Protein AF-0000000076864001 (afdb_homodimer)

pLDDT: mean 88.13, std 17.11, range [21.73, 98.56]

Sequence (220 aa):
VHAGNADASSCRASDLVVSTKAEAGPGGRPQHFVSVINTCSCAQKNIKLACPGFNYTIDVYPASAIRRDRDGVHCTLLGGRPVGPARSVSFIYESSATFSFQPVSSTSVCVHAGNADASSCRASDLVVSTKAEAGPGGRPQHFVSVINTCSCAQKNIKLACPGFNYTIDVYPASAIRRDRDGVHCTLLGGRPVGPARSVSFIYESSATFSFQPVSSTSVC

Foldseek 3Di:
DCPDPPPLPWDWLVQKDKDKDWDQDPPGFIKIKIKIFRQDQFKKWFWKWFWAPDADVKDKPPPQQKHADPVRGIITGNVGDIAGHRGMGMMMITDNDDIGTRTDGIGTDD/DCPPPPVPPWDWLVQKDKDKDWDQDVPRFIKIKIKIFRQDQFKKWFWKWFWAPDADPKDKPPPQQKHADPVRGIITGNVGDIAGHRGMGMMMITDNDDIGTRTDGIGTDD

Structure (mmCIF, N/CA/C/O backbone):
data_AF-0000000076864001-model_v1
#
loop_
_entity.id
_entity.type
_entity.pdbx_description
1 polymer 'Uncharacterized protein'
#
loop_
_atom_site.group_PDB
_atom_site.id
_atom_site.type_symbol
_atom_site.label_atom_id
_atom_site.label_alt_id
_atom_site.label_comp_id
_atom_site.label_asym_id
_atom_site.label_entity_id
_atom_site.label_seq_id
_atom_site.pdbx_PDB_ins_code
_atom_site.Cartn_x
_atom_site.Cartn_y
_atom_site.Cartn_z
_atom_site.occupancy
_atom_site.B_iso_or_equiv
_atom_site.auth_seq_id
_atom_site.auth_comp_id
_atom_site.auth_asym_id
_atom_site.auth_atom_id
_atom_site.pdbx_PDB_model_num
ATOM 1 N N . VAL A 1 1 ? 21.406 -33.844 -5.867 1 21.73 1 VAL A N 1
ATOM 2 C CA . VAL A 1 1 ? 20.422 -32.906 -6.359 1 21.73 1 VAL A CA 1
ATOM 3 C C . VAL A 1 1 ? 20.875 -31.469 -6.066 1 21.73 1 VAL A C 1
ATOM 5 O O . VAL A 1 1 ? 21.016 -31.078 -4.902 1 21.73 1 VAL A O 1
ATOM 8 N N . HIS A 1 2 ? 21.906 -30.828 -6.59 1 23.64 2 HIS A N 1
ATOM 9 C CA . HIS A 1 2 ? 22.625 -29.578 -6.355 1 23.64 2 HIS A CA 1
ATOM 10 C C . HIS A 1 2 ? 21.703 -28.375 -6.488 1 23.64 2 HIS A C 1
ATOM 12 O O . HIS A 1 2 ? 21.406 -27.938 -7.602 1 23.64 2 HIS A O 1
ATOM 18 N N . ALA A 1 3 ? 20.578 -28.359 -5.895 1 28.06 3 ALA A N 1
ATOM 19 C CA . ALA A 1 3 ? 19.641 -27.234 -5.992 1 28.06 3 ALA A CA 1
ATOM 20 C C . ALA A 1 3 ? 20.375 -25.906 -5.801 1 28.06 3 ALA A C 1
ATOM 22 O O . ALA A 1 3 ? 21.141 -25.734 -4.848 1 28.06 3 ALA A O 1
ATOM 23 N N . GLY A 1 4 ? 20.828 -25.25 -6.785 1 29.36 4 GLY A N 1
ATOM 24 C CA . GLY A 1 4 ? 21.781 -24.141 -6.777 1 29.36 4 GLY A CA 1
ATOM 25 C C . GLY A 1 4 ? 21.578 -23.203 -5.613 1 29.36 4 GLY A C 1
ATOM 26 O O . GLY A 1 4 ? 20.484 -23.141 -5.027 1 29.36 4 GLY A O 1
ATOM 27 N N . ASN A 1 5 ? 22.562 -22.922 -4.75 1 29.16 5 ASN A N 1
ATOM 28 C CA . ASN A 1 5 ? 22.688 -22 -3.629 1 29.16 5 ASN A CA 1
ATOM 29 C C . ASN A 1 5 ? 21.906 -20.703 -3.875 1 29.16 5 ASN A C 1
ATOM 31 O O . ASN A 1 5 ? 22.312 -19.891 -4.699 1 29.16 5 ASN A O 1
ATOM 35 N N . ALA A 1 6 ? 20.781 -20.625 -4.309 1 35.28 6 ALA A N 1
ATOM 36 C CA . ALA A 1 6 ? 20.109 -19.344 -4.598 1 35.28 6 ALA A CA 1
ATOM 37 C C . ALA A 1 6 ? 20.672 -18.234 -3.723 1 35.28 6 ALA A C 1
ATOM 39 O O . ALA A 1 6 ? 20.703 -18.344 -2.496 1 35.28 6 ALA A O 1
ATOM 40 N N . ASP A 1 7 ? 21.844 -17.578 -3.986 1 38 7 ASP A N 1
ATOM 41 C CA . ASP A 1 7 ? 22.531 -16.484 -3.303 1 38 7 ASP A CA 1
ATOM 42 C C . ASP A 1 7 ? 21.547 -15.688 -2.441 1 38 7 ASP A C 1
ATOM 44 O O . ASP A 1 7 ? 20.5 -15.266 -2.918 1 38 7 ASP A O 1
ATOM 48 N N . ALA A 1 8 ? 21.188 -15.961 -1.176 1 42.94 8 ALA A N 1
ATOM 49 C CA . ALA A 1 8 ? 20.359 -15.258 -0.19 1 42.94 8 ALA A CA 1
ATOM 50 C C . ALA A 1 8 ? 20.25 -13.773 -0.531 1 42.94 8 ALA A C 1
ATOM 52 O O . ALA A 1 8 ? 21.125 -12.984 -0.181 1 42.94 8 ALA A O 1
ATOM 53 N N . SER A 1 9 ? 20.203 -13.297 -1.776 1 53.66 9 SER A N 1
ATOM 54 C CA . SER A 1 9 ? 20.312 -11.961 -2.342 1 53.66 9 SER A CA 1
ATOM 55 C C . SER A 1 9 ? 19.625 -10.922 -1.455 1 53.66 9 SER A C 1
ATOM 57 O O . SER A 1 9 ? 18.484 -11.109 -1.053 1 53.66 9 SER A O 1
ATOM 59 N N . SER A 1 10 ? 20.562 -10.164 -0.578 1 80 10 SER A N 1
ATOM 60 C CA . SER A 1 10 ? 20.219 -9.023 0.26 1 80 10 SER A CA 1
ATOM 61 C C . SER A 1 10 ? 19.203 -8.117 -0.421 1 80 10 SER A C 1
ATOM 63 O O . SER A 1 10 ? 19.219 -7.957 -1.643 1 80 10 SER A O 1
ATOM 65 N N . CYS A 1 11 ? 18.172 -7.902 0.176 1 93.75 11 CYS A N 1
ATOM 66 C CA . CYS A 1 11 ? 17.219 -6.918 -0.308 1 93.75 11 CYS A CA 1
ATOM 67 C C . CYS A 1 11 ? 17.875 -5.551 -0.473 1 93.75 11 CYS A C 1
ATOM 69 O O . CYS A 1 11 ? 18.828 -5.227 0.234 1 93.75 11 CYS A O 1
ATOM 71 N N . ARG A 1 12 ? 17.5 -4.973 -1.615 1 94.81 12 ARG A N 1
ATOM 72 C CA . ARG A 1 12 ? 17.969 -3.621 -1.896 1 94.81 12 ARG A CA 1
ATOM 73 C C . ARG A 1 12 ? 16.828 -2.621 -1.857 1 94.81 12 ARG A C 1
ATOM 75 O O . ARG A 1 12 ? 15.656 -3.008 -1.926 1 94.81 12 ARG A O 1
ATOM 82 N N . ALA A 1 13 ? 17.219 -1.37 -1.678 1 96.25 13 ALA A N 1
ATOM 83 C CA . ALA A 1 13 ? 16.203 -0.312 -1.713 1 96.25 13 ALA A CA 1
ATOM 84 C C . ALA A 1 13 ? 15.391 -0.37 -3.002 1 96.25 13 ALA A C 1
ATOM 86 O O . ALA A 1 13 ? 14.219 0.016 -3.023 1 96.25 13 ALA A O 1
ATOM 87 N N . SER A 1 14 ? 16.031 -0.889 -4.098 1 91.81 14 SER A N 1
ATOM 88 C CA . SER A 1 14 ? 15.359 -0.972 -5.387 1 91.81 14 SER A CA 1
ATOM 89 C C . SER A 1 14 ? 14.25 -2.018 -5.359 1 91.81 14 SER A C 1
ATOM 91 O O . SER A 1 14 ? 13.414 -2.072 -6.27 1 91.81 14 SER A O 1
ATOM 93 N N . ASP A 1 15 ? 14.211 -2.846 -4.277 1 91.5 15 ASP A N 1
ATOM 94 C CA . ASP A 1 15 ? 13.148 -3.836 -4.125 1 91.5 15 ASP A CA 1
ATOM 95 C C . ASP A 1 15 ? 11.914 -3.219 -3.48 1 91.5 15 ASP A C 1
ATOM 97 O O . ASP A 1 15 ? 10.914 -3.906 -3.258 1 91.5 15 ASP A O 1
ATOM 101 N N . LEU A 1 16 ? 12.031 -1.991 -3.156 1 95.19 16 LEU A N 1
ATOM 102 C CA . LEU A 1 16 ? 10.875 -1.233 -2.688 1 95.19 16 LEU A CA 1
ATOM 103 C C . LEU A 1 16 ? 10.188 -0.515 -3.846 1 95.19 16 LEU A C 1
ATOM 105 O O . LEU A 1 16 ? 10.859 0.101 -4.68 1 95.19 16 LEU A O 1
ATOM 109 N N . VAL A 1 17 ? 8.938 -0.669 -3.875 1 93.5 17 VAL A N 1
ATOM 110 C CA . VAL A 1 17 ? 8.156 -0.005 -4.91 1 93.5 17 VAL A CA 1
ATOM 111 C C . VAL A 1 17 ? 7.238 1.039 -4.277 1 93.5 17 VAL A C 1
ATOM 113 O O . VAL A 1 17 ? 6.469 0.728 -3.361 1 93.5 17 VAL A O 1
ATOM 116 N N . VAL A 1 18 ? 7.328 2.287 -4.758 1 94.56 18 VAL A N 1
ATOM 117 C CA . VAL A 1 18 ? 6.516 3.377 -4.227 1 94.56 18 VAL A CA 1
ATOM 118 C C . VAL A 1 18 ? 5.453 3.773 -5.25 1 94.56 18 VAL A C 1
ATOM 120 O O . VAL A 1 18 ? 5.75 3.93 -6.434 1 94.56 18 VAL A O 1
ATOM 123 N N . SER A 1 19 ? 4.227 3.859 -4.766 1 91.06 19 SER A N 1
ATOM 124 C CA . SER A 1 19 ? 3.123 4.375 -5.574 1 91.06 19 SER A CA 1
ATOM 125 C C . SER A 1 19 ? 2.426 5.535 -4.875 1 91.06 19 SER A C 1
ATOM 127 O O . SER A 1 19 ? 2.207 5.5 -3.664 1 91.06 19 SER A O 1
ATOM 129 N N . THR A 1 20 ? 2.16 6.602 -5.656 1 91.19 20 THR A N 1
ATOM 130 C CA . THR A 1 20 ? 1.456 7.77 -5.137 1 91.19 20 THR A CA 1
ATOM 131 C C . THR A 1 20 ? 0.231 8.086 -5.992 1 91.19 20 THR A C 1
ATOM 133 O O . THR A 1 20 ? 0.305 8.07 -7.223 1 91.19 20 THR A O 1
ATOM 136 N N . LYS A 1 21 ? -0.871 8.227 -5.32 1 87.94 21 LYS A N 1
ATOM 137 C CA . LYS A 1 21 ? -2.104 8.641 -5.984 1 87.94 21 LYS A CA 1
ATOM 138 C C . LYS A 1 21 ? -2.695 9.883 -5.316 1 87.94 21 LYS A C 1
ATOM 140 O O . LYS A 1 21 ? -2.812 9.938 -4.09 1 87.94 21 LYS A O 1
ATOM 145 N N . ALA A 1 22 ? -3.043 10.844 -6.176 1 90 22 ALA A N 1
ATOM 146 C CA . ALA A 1 22 ? -3.643 12.07 -5.656 1 90 22 ALA A CA 1
ATOM 147 C C . ALA A 1 22 ? -5.164 12.023 -5.77 1 90 22 AL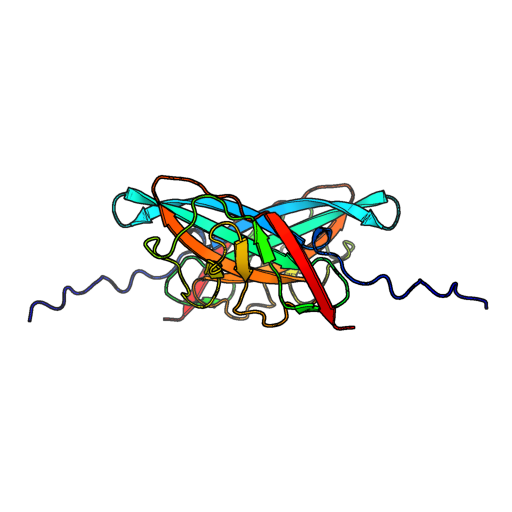A A C 1
ATOM 149 O O . ALA A 1 22 ? -5.707 11.5 -6.742 1 90 22 ALA A O 1
ATOM 150 N N . GLU A 1 23 ? -5.824 12.453 -4.77 1 84.88 23 GLU A N 1
ATOM 151 C CA . GLU A 1 23 ? -7.273 12.633 -4.781 1 84.88 23 GLU A CA 1
ATOM 152 C C . GLU A 1 23 ? -7.676 13.953 -4.141 1 84.88 23 GLU A C 1
ATOM 154 O O . GLU A 1 23 ? -6.891 14.562 -3.412 1 84.88 23 GLU A O 1
ATOM 159 N N . ALA A 1 24 ? -8.867 14.391 -4.555 1 83.12 24 ALA A N 1
ATOM 160 C CA . ALA A 1 24 ? -9.406 15.594 -3.926 1 83.12 24 ALA A CA 1
ATOM 161 C C . ALA A 1 24 ? -9.719 15.352 -2.453 1 83.12 24 ALA A C 1
ATOM 163 O O . ALA A 1 24 ? -10.406 14.391 -2.107 1 83.12 24 ALA A O 1
ATOM 164 N N . GLY A 1 25 ? -9.086 16.109 -1.508 1 77.06 25 GLY A N 1
ATOM 165 C CA . GLY A 1 25 ? -9.336 15.984 -0.08 1 77.06 25 GLY A CA 1
ATOM 166 C C . GLY A 1 25 ? -10.492 16.844 0.404 1 77.06 25 GLY A C 1
ATOM 167 O O . GLY A 1 25 ? -11.188 17.453 -0.4 1 77.06 25 GLY A O 1
ATOM 168 N N . PRO A 1 26 ? -10.602 16.641 1.797 1 72.44 26 PRO A N 1
ATOM 169 C CA . PRO A 1 26 ? -11.602 17.531 2.391 1 72.44 26 PRO A CA 1
ATOM 170 C C . PRO A 1 26 ? -11.242 19.016 2.225 1 72.44 26 PRO A C 1
ATOM 172 O O . PRO A 1 26 ? -10.07 19.391 2.303 1 72.44 26 PRO A O 1
ATOM 175 N N . GLY A 1 27 ? -12.156 19.797 1.759 1 77.44 27 GLY A N 1
ATOM 176 C CA . GLY A 1 27 ? -11.93 21.219 1.607 1 77.44 27 GLY A CA 1
ATOM 177 C C . GLY A 1 27 ? -11.305 21.594 0.275 1 77.44 27 GLY A C 1
ATOM 178 O O . GLY A 1 27 ? -10.938 22.75 0.054 1 77.44 27 GLY A O 1
ATOM 179 N N . GLY A 1 28 ? -10.961 20.641 -0.367 1 77 28 GLY A N 1
ATOM 180 C CA . GLY A 1 28 ? -10.5 20.922 -1.719 1 77 28 GLY A CA 1
ATOM 181 C C . GLY A 1 28 ? -9 20.797 -1.875 1 77 28 GLY A C 1
ATOM 182 O O . GLY A 1 28 ? -8.469 20.891 -2.986 1 77 28 GLY A O 1
ATOM 183 N N . ARG A 1 29 ? -8.312 20.719 -0.761 1 81.56 29 ARG A N 1
ATOM 184 C CA . ARG A 1 29 ? -6.875 20.531 -0.905 1 81.56 29 ARG A CA 1
ATOM 185 C C . ARG A 1 29 ? -6.543 19.109 -1.318 1 81.56 29 ARG A C 1
ATOM 187 O O . ARG A 1 29 ? -7.137 18.156 -0.811 1 81.56 29 ARG A O 1
ATOM 194 N N . PRO A 1 30 ? -5.641 19.078 -2.27 1 89.75 30 PRO A N 1
ATOM 195 C CA . PRO A 1 30 ? -5.32 17.734 -2.736 1 89.75 30 PRO A CA 1
ATOM 196 C C . PRO A 1 30 ? -4.719 16.859 -1.641 1 89.75 30 PRO A C 1
ATOM 198 O O . PRO A 1 30 ? -3.939 17.344 -0.816 1 89.75 30 PRO A O 1
ATOM 201 N N . GLN A 1 31 ? -5.16 15.633 -1.529 1 90.94 31 GLN A N 1
ATOM 202 C CA . GLN A 1 31 ? -4.57 14.594 -0.695 1 90.94 31 GLN A CA 1
ATOM 203 C C . GLN A 1 31 ? -3.818 13.57 -1.542 1 90.94 31 GLN A C 1
ATOM 205 O O . GLN A 1 31 ? -4.281 13.188 -2.617 1 90.94 31 GLN A O 1
ATOM 210 N N . HIS A 1 32 ? -2.625 13.32 -1.076 1 93.56 32 HIS A N 1
ATOM 211 C CA . HIS A 1 32 ? -1.805 12.328 -1.755 1 93.56 32 HIS A CA 1
ATOM 212 C C . HIS A 1 32 ? -1.719 11.039 -0.944 1 93.56 32 HIS A C 1
ATOM 214 O O . HIS A 1 32 ? -1.332 11.062 0.227 1 93.56 32 HIS A O 1
ATOM 220 N N . PHE A 1 33 ? -2.084 9.875 -1.641 1 92.44 33 PHE A N 1
ATOM 221 C CA . PHE A 1 33 ? -1.995 8.539 -1.062 1 92.44 33 PHE A CA 1
ATOM 222 C C . PHE A 1 33 ? -0.72 7.84 -1.515 1 92.44 33 PHE A C 1
ATOM 224 O O . PHE A 1 33 ? -0.526 7.602 -2.709 1 92.44 33 PHE A O 1
ATOM 231 N N . VAL A 1 34 ? 0.126 7.602 -0.509 1 94.44 34 VAL A N 1
ATOM 232 C CA . VAL A 1 34 ? 1.409 6.988 -0.835 1 94.44 34 VAL A CA 1
ATOM 233 C C . VAL A 1 34 ? 1.463 5.57 -0.271 1 94.44 34 VAL A C 1
ATOM 235 O O . VAL A 1 34 ? 1.047 5.332 0.865 1 94.44 34 VAL A O 1
ATOM 238 N N . SER A 1 35 ? 1.897 4.648 -1.05 1 93.69 35 SER A N 1
ATOM 239 C CA . SER A 1 35 ? 2.125 3.279 -0.606 1 93.69 35 SER A CA 1
ATOM 240 C C . SER A 1 35 ? 3.52 2.797 -0.991 1 93.69 35 SER A C 1
ATOM 242 O O . SER A 1 35 ? 3.961 2.998 -2.125 1 93.69 35 SER A O 1
ATOM 244 N N . VAL A 1 36 ? 4.188 2.236 -0.022 1 95.62 36 VAL A N 1
ATOM 245 C CA . VAL A 1 36 ? 5.496 1.627 -0.228 1 95.62 36 VAL A CA 1
ATOM 246 C C . VAL A 1 36 ? 5.406 0.12 -0 1 95.62 36 VAL A C 1
ATOM 248 O O . VAL A 1 36 ? 5.09 -0.329 1.104 1 95.62 36 VAL A O 1
ATOM 251 N N . ILE A 1 37 ? 5.695 -0.631 -0.976 1 95 37 ILE A N 1
ATOM 252 C CA . ILE A 1 37 ? 5.605 -2.084 -0.889 1 95 37 ILE A CA 1
ATOM 253 C C . ILE A 1 37 ? 7.008 -2.689 -0.898 1 95 37 ILE A C 1
ATOM 255 O O . ILE A 1 37 ? 7.852 -2.303 -1.708 1 95 37 ILE A O 1
ATOM 259 N N . ASN A 1 38 ? 7.238 -3.566 0.038 1 94.06 38 ASN A N 1
ATOM 260 C CA . ASN A 1 38 ? 8.445 -4.383 0.013 1 94.06 38 ASN A CA 1
ATOM 261 C C . ASN A 1 38 ? 8.266 -5.621 -0.857 1 94.06 38 ASN A C 1
ATOM 263 O O . ASN A 1 38 ? 7.578 -6.566 -0.467 1 94.06 38 ASN A O 1
ATOM 267 N N . THR A 1 39 ? 8.922 -5.648 -1.984 1 90.25 39 THR A N 1
ATOM 268 C CA . THR A 1 39 ? 8.719 -6.742 -2.928 1 90.25 39 THR A CA 1
ATOM 269 C C . THR A 1 39 ? 9.789 -7.812 -2.758 1 90.25 39 THR A C 1
ATOM 271 O O . THR A 1 39 ? 9.828 -8.789 -3.514 1 90.25 39 THR A O 1
ATOM 274 N N . CYS A 1 40 ? 10.555 -7.594 -1.785 1 90.12 40 CYS A N 1
ATOM 275 C CA . CYS A 1 40 ? 11.609 -8.555 -1.505 1 90.12 40 CYS A CA 1
ATOM 276 C C . CYS A 1 40 ? 11.109 -9.664 -0.584 1 90.12 40 CYS A C 1
ATOM 278 O O . CYS A 1 40 ? 10.062 -9.523 0.049 1 90.12 40 CYS A O 1
ATOM 280 N N . SER A 1 41 ? 11.812 -10.789 -0.567 1 87.88 41 SER A N 1
ATOM 281 C CA . SER A 1 41 ? 11.398 -11.961 0.207 1 87.88 41 SER A CA 1
ATOM 282 C C . SER A 1 41 ? 11.789 -11.812 1.675 1 87.88 41 SER A C 1
ATOM 284 O O . SER A 1 41 ? 11.352 -12.602 2.52 1 87.88 41 SER A O 1
ATOM 286 N N . CYS A 1 42 ? 12.594 -10.828 1.95 1 93.69 42 CYS A N 1
ATOM 287 C CA . CYS A 1 42 ? 12.977 -10.523 3.322 1 93.69 42 CYS A CA 1
ATOM 288 C C . CYS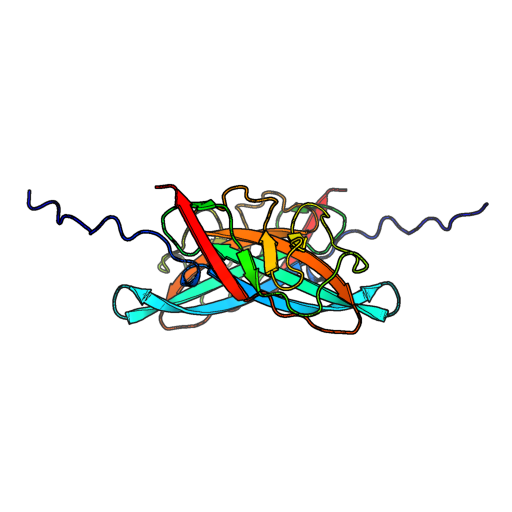 A 1 42 ? 12.453 -9.156 3.744 1 93.69 42 CYS A C 1
ATOM 290 O O . CYS A 1 42 ? 12.094 -8.336 2.898 1 93.69 42 CYS A O 1
ATOM 292 N N . ALA A 1 43 ? 12.445 -8.977 5.062 1 95.75 43 ALA A N 1
ATOM 293 C CA . ALA A 1 43 ? 12.078 -7.652 5.562 1 95.75 43 ALA A CA 1
ATOM 294 C C . ALA A 1 43 ? 13.188 -6.641 5.305 1 95.75 43 ALA A C 1
ATOM 296 O O . ALA A 1 43 ? 14.367 -7.004 5.238 1 95.75 43 ALA A O 1
ATOM 297 N N . GLN A 1 44 ? 12.852 -5.449 5.098 1 97.12 44 GLN A N 1
ATOM 298 C CA . GLN A 1 44 ? 13.789 -4.336 4.992 1 97.12 44 GLN A CA 1
ATOM 299 C C . GLN A 1 44 ? 13.516 -3.283 6.062 1 97.12 44 GLN A C 1
ATOM 301 O O . GLN A 1 44 ? 12.359 -2.914 6.297 1 97.12 44 GLN A O 1
ATOM 306 N N . LYS A 1 45 ? 14.547 -2.887 6.801 1 97.94 45 LYS A N 1
ATOM 307 C CA . LYS A 1 45 ? 14.43 -1.856 7.832 1 97.94 45 LYS A CA 1
ATOM 308 C C . LYS A 1 45 ? 15.289 -0.643 7.496 1 97.94 45 LYS A C 1
ATOM 310 O O . LYS A 1 45 ? 15.984 -0.63 6.477 1 97.94 45 LYS A O 1
ATOM 315 N N . ASN A 1 46 ? 15.133 0.381 8.289 1 97.94 46 ASN A N 1
ATOM 316 C CA . ASN A 1 46 ? 15.891 1.609 8.086 1 97.94 46 ASN A CA 1
ATOM 317 C C . ASN A 1 46 ? 15.766 2.109 6.648 1 97.94 46 ASN A C 1
ATOM 319 O O . ASN A 1 46 ? 16.781 2.406 6.004 1 97.94 46 ASN A O 1
ATOM 323 N N . ILE A 1 47 ? 14.602 2.104 6.211 1 98.06 47 ILE A N 1
ATOM 324 C CA . ILE A 1 47 ? 14.328 2.516 4.836 1 98.06 47 ILE A CA 1
ATOM 325 C C . ILE A 1 47 ? 14.391 4.039 4.73 1 98.06 47 ILE A C 1
ATOM 327 O O . ILE A 1 47 ? 13.664 4.746 5.434 1 98.06 47 ILE A O 1
ATOM 331 N N . LYS A 1 48 ? 15.234 4.516 3.842 1 98.44 48 LYS A N 1
ATOM 332 C CA . LYS A 1 48 ? 15.367 5.938 3.531 1 98.44 48 LYS A CA 1
ATOM 333 C C . LYS A 1 48 ? 14.797 6.254 2.15 1 98.44 48 LYS A C 1
ATOM 335 O O . LYS A 1 48 ? 15.102 5.562 1.175 1 98.44 48 LYS A O 1
ATOM 340 N N . LEU A 1 49 ? 14.039 7.199 2.105 1 98.5 49 LEU A N 1
ATOM 341 C CA . LEU A 1 49 ? 13.469 7.68 0.85 1 98.5 49 LEU A CA 1
ATOM 342 C C . LEU A 1 49 ? 13.969 9.078 0.525 1 98.5 49 LEU A C 1
ATOM 344 O O . LEU A 1 49 ? 14.102 9.922 1.419 1 98.5 49 LEU A O 1
ATOM 348 N N . ALA A 1 50 ? 14.273 9.289 -0.768 1 98.5 50 ALA A N 1
ATOM 349 C CA . ALA A 1 50 ? 14.477 10.672 -1.208 1 98.5 50 ALA A CA 1
ATOM 350 C C . ALA A 1 50 ? 13.164 11.438 -1.229 1 98.5 50 ALA A C 1
ATOM 352 O O . ALA A 1 50 ? 12.195 11.023 -1.876 1 98.5 50 ALA A O 1
ATOM 353 N N . CYS A 1 51 ? 13.172 12.484 -0.568 1 97.62 51 CYS A N 1
ATOM 354 C CA . CYS A 1 51 ? 11.945 13.266 -0.491 1 97.62 51 CYS A CA 1
ATOM 355 C C . CYS A 1 51 ? 12.242 14.766 -0.558 1 97.62 51 CYS A C 1
ATOM 357 O O . CYS A 1 51 ? 11.867 15.516 0.339 1 97.62 51 CYS A O 1
ATOM 359 N N . PRO A 1 52 ? 12.766 15.172 -1.674 1 96.31 52 PRO A N 1
ATOM 360 C CA . PRO A 1 52 ? 13.102 16.594 -1.779 1 96.31 52 PRO A CA 1
ATOM 361 C C . PRO A 1 52 ? 11.883 17.5 -1.651 1 96.31 52 PRO A C 1
ATOM 363 O O . PRO A 1 52 ? 10.852 17.25 -2.287 1 96.31 52 PRO A O 1
ATOM 366 N N . GLY A 1 53 ? 11.969 18.562 -0.804 1 94.88 53 GLY A N 1
ATOM 367 C CA . GLY A 1 53 ? 10.906 19.547 -0.638 1 94.88 53 GLY A CA 1
ATOM 368 C C . GLY A 1 53 ? 9.906 19.156 0.435 1 94.88 53 GLY A C 1
ATOM 369 O O . GLY A 1 53 ? 9.133 20 0.902 1 94.88 53 GLY A O 1
ATOM 370 N N . PHE A 1 54 ? 9.922 17.891 0.784 1 95.75 54 PHE A N 1
ATOM 371 C CA . PHE A 1 54 ? 9.062 17.422 1.865 1 95.75 54 PHE A CA 1
ATOM 372 C C . PHE A 1 54 ? 9.586 17.891 3.217 1 95.75 54 PHE A C 1
ATOM 374 O O . PHE A 1 54 ? 10.797 17.891 3.451 1 95.75 54 PHE A O 1
ATOM 381 N N . ASN A 1 55 ? 8.547 18.328 4.012 1 91.94 55 ASN A N 1
ATOM 382 C CA . ASN A 1 55 ? 9.039 18.891 5.266 1 91.94 55 ASN A CA 1
ATOM 383 C C . ASN A 1 55 ? 8.016 18.734 6.387 1 91.94 55 ASN A C 1
ATOM 385 O O . ASN A 1 55 ? 6.945 18.156 6.184 1 91.94 55 ASN A O 1
ATOM 389 N N . TYR A 1 56 ? 8.383 19.188 7.598 1 87.62 56 TYR A N 1
ATOM 390 C CA . TYR A 1 56 ? 7.645 18.906 8.828 1 87.62 56 TYR A CA 1
ATOM 391 C C . TYR A 1 56 ? 6.348 19.703 8.875 1 87.62 56 TYR A C 1
ATOM 393 O O . TYR A 1 56 ? 5.48 19.438 9.711 1 87.62 56 TYR A O 1
ATOM 401 N N . THR A 1 57 ? 6.141 20.688 8.008 1 89.94 57 THR A N 1
ATOM 402 C CA . THR A 1 57 ? 4.922 21.484 8.031 1 89.94 57 THR A CA 1
ATOM 403 C C . THR A 1 57 ? 3.801 20.781 7.27 1 89.94 57 THR A C 1
ATOM 405 O O . THR A 1 57 ? 2.646 21.203 7.32 1 89.94 57 THR A O 1
ATOM 408 N N . ILE A 1 58 ? 4.195 19.766 6.582 1 91.56 58 ILE A N 1
ATOM 409 C CA . ILE A 1 58 ? 3.209 19.016 5.816 1 91.56 58 ILE A CA 1
ATOM 410 C C . ILE A 1 5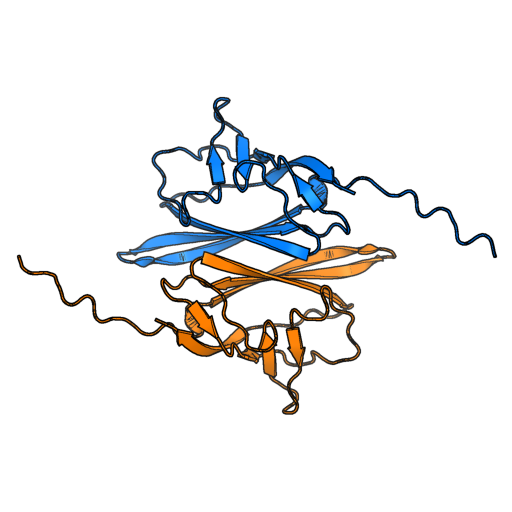8 ? 2.477 18.047 6.73 1 91.56 58 ILE A C 1
ATOM 412 O O . ILE A 1 58 ? 3.105 17.281 7.473 1 91.56 58 ILE A O 1
ATOM 416 N N . ASP A 1 59 ? 1.167 18.031 6.676 1 91.19 59 ASP A N 1
ATOM 417 C CA . ASP A 1 59 ? 0.354 17.109 7.461 1 91.19 59 ASP A CA 1
ATOM 418 C C . ASP A 1 59 ? 0.366 15.711 6.848 1 91.19 59 ASP A C 1
ATOM 420 O O . ASP A 1 59 ? 0.048 15.547 5.668 1 91.19 59 ASP A O 1
ATOM 424 N N . VAL A 1 60 ? 0.744 14.719 7.73 1 93.25 60 VAL A N 1
ATOM 425 C CA . VAL A 1 60 ? 0.818 13.328 7.312 1 93.25 60 VAL A CA 1
ATOM 426 C C . VAL A 1 60 ? -0.051 12.461 8.227 1 93.25 60 VAL A C 1
ATOM 428 O O . VAL A 1 60 ? -0.114 12.695 9.438 1 93.25 60 VAL A O 1
ATOM 431 N N . TYR A 1 61 ? -0.649 11.469 7.547 1 90.81 61 TYR A N 1
ATOM 432 C CA . TYR A 1 61 ? -1.407 10.5 8.336 1 90.81 61 TYR A CA 1
ATOM 433 C C . TYR A 1 61 ? -1.16 9.086 7.84 1 90.81 61 TYR A C 1
ATOM 435 O O . TYR A 1 61 ? -1.27 8.805 6.641 1 90.81 61 TYR A O 1
ATOM 443 N N . PRO A 1 62 ? -0.993 8.109 8.828 1 92.38 62 PRO A N 1
ATOM 444 C CA . PRO A 1 62 ? -0.654 8.367 10.234 1 92.38 62 PRO A CA 1
ATOM 445 C C . PRO A 1 62 ? 0.671 9.109 10.391 1 92.38 62 PRO A C 1
ATOM 447 O O . PRO A 1 62 ? 1.583 8.93 9.578 1 92.38 62 PRO A O 1
ATOM 450 N N . ALA A 1 63 ? 0.854 9.789 11.375 1 92.81 63 ALA A N 1
ATOM 451 C CA . ALA A 1 63 ? 2 10.672 11.586 1 92.81 63 ALA A CA 1
ATOM 452 C C . ALA A 1 63 ? 3.291 9.867 11.719 1 92.81 63 ALA A C 1
ATOM 454 O O . ALA A 1 63 ? 4.379 10.375 11.438 1 92.81 63 ALA A O 1
ATOM 455 N N . SER A 1 64 ? 3.191 8.617 12.094 1 93.12 64 SER A N 1
ATOM 456 C CA . SER A 1 64 ? 4.375 7.805 12.359 1 93.12 64 SER A CA 1
ATOM 457 C C . SER A 1 64 ? 4.883 7.141 11.086 1 93.12 64 SER A C 1
ATOM 459 O O . SER A 1 64 ? 5.926 6.48 11.094 1 93.12 64 SER A O 1
ATOM 461 N N . ALA A 1 65 ? 4.219 7.328 10.023 1 95.5 65 ALA A N 1
ATOM 462 C CA . ALA A 1 65 ? 4.516 6.551 8.82 1 95.5 65 ALA A CA 1
ATOM 463 C C . ALA A 1 65 ? 5.805 7.039 8.164 1 95.5 65 ALA A C 1
ATOM 465 O O . ALA A 1 65 ? 6.566 6.238 7.613 1 95.5 65 ALA A O 1
ATOM 466 N N . ILE A 1 66 ? 6.02 8.359 8.195 1 96.38 66 ILE A N 1
ATOM 467 C CA . ILE A 1 66 ? 7.164 8.93 7.496 1 96.38 66 ILE A CA 1
ATOM 468 C C . ILE A 1 66 ? 7.648 10.18 8.234 1 96.38 66 ILE A C 1
ATOM 470 O O . ILE A 1 66 ? 6.84 10.953 8.75 1 96.38 66 ILE A O 1
ATOM 474 N N . ARG A 1 67 ? 8.961 10.312 8.203 1 95.19 67 ARG A N 1
ATOM 475 C CA . ARG A 1 67 ? 9.547 11.484 8.844 1 95.19 67 ARG A CA 1
ATOM 476 C C . ARG A 1 67 ? 10.734 12.008 8.047 1 95.19 67 ARG A C 1
ATOM 478 O O . ARG A 1 67 ? 11.594 11.234 7.613 1 95.19 67 ARG A O 1
ATOM 485 N N . ARG A 1 68 ? 10.758 13.297 7.91 1 96 68 ARG A N 1
ATOM 486 C CA . ARG A 1 68 ? 11.906 13.922 7.27 1 96 68 ARG A CA 1
ATOM 487 C C . ARG A 1 68 ? 13.141 13.836 8.164 1 96 68 ARG A C 1
ATOM 489 O O . ARG A 1 68 ? 13.062 14.086 9.367 1 96 68 ARG A O 1
ATOM 496 N N . ASP A 1 69 ? 14.227 13.539 7.527 1 95.38 69 ASP A N 1
ATOM 497 C CA . ASP A 1 69 ? 15.484 13.461 8.258 1 95.38 69 ASP A CA 1
ATOM 498 C C . ASP A 1 69 ? 16.078 14.852 8.484 1 95.38 69 ASP A C 1
ATOM 500 O O . ASP A 1 69 ? 15.633 15.828 7.875 1 95.38 69 ASP A O 1
ATOM 504 N N . ARG A 1 70 ? 17.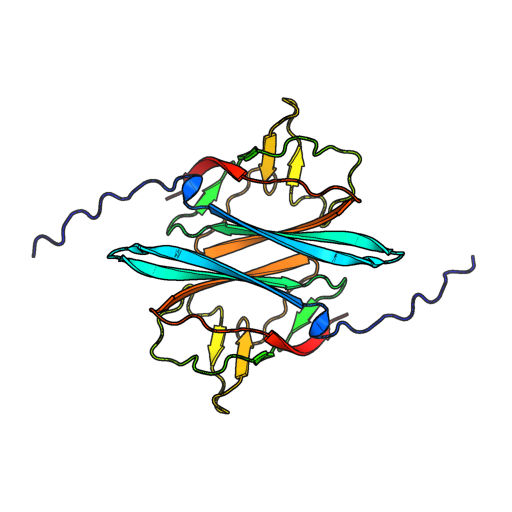094 14.852 9.328 1 92.19 70 ARG A N 1
ATOM 505 C CA . ARG A 1 70 ? 17.75 16.109 9.672 1 92.19 70 ARG A CA 1
ATOM 506 C C . ARG A 1 70 ? 18.531 16.672 8.484 1 92.19 70 ARG A C 1
ATOM 508 O O . ARG A 1 70 ? 18.75 17.875 8.391 1 92.19 70 ARG A O 1
ATOM 515 N N . ASP A 1 71 ? 18.953 15.742 7.543 1 92.56 71 ASP A N 1
ATOM 516 C CA . ASP A 1 71 ? 19.734 16.203 6.398 1 92.56 71 ASP A CA 1
ATOM 517 C C . ASP A 1 71 ? 18.875 17 5.43 1 92.56 71 ASP A C 1
ATOM 519 O O . ASP A 1 71 ? 19.391 17.641 4.516 1 92.56 71 ASP A O 1
ATOM 523 N N . GLY A 1 72 ? 17.562 16.922 5.508 1 91.88 72 GLY A N 1
ATOM 524 C CA . GLY A 1 72 ? 16.641 17.766 4.773 1 91.88 72 GLY A CA 1
ATOM 525 C C . GLY A 1 72 ? 16.281 17.234 3.402 1 91.88 72 GLY A C 1
ATOM 526 O O . GLY A 1 72 ? 15.484 17.828 2.68 1 91.88 72 GLY A O 1
ATOM 527 N N . VAL A 1 73 ? 16.812 16.109 3.01 1 95.31 73 VAL A N 1
ATOM 528 C CA . VAL A 1 73 ? 16.547 15.648 1.649 1 95.31 73 VAL A CA 1
ATOM 529 C C . VAL A 1 73 ? 16.047 14.203 1.676 1 95.31 73 VAL A C 1
ATOM 531 O O . VAL A 1 73 ? 15.539 13.695 0.671 1 95.31 73 VAL A O 1
ATOM 534 N N . HIS A 1 74 ? 16.219 13.562 2.797 1 97.69 74 HIS A N 1
ATOM 535 C CA . HIS A 1 74 ? 15.758 12.188 2.93 1 97.69 74 HIS A CA 1
ATOM 536 C C . HIS A 1 74 ? 14.672 12.07 3.986 1 97.69 74 HIS A C 1
ATOM 538 O O . HIS A 1 74 ? 14.562 12.93 4.867 1 97.69 74 HIS A O 1
ATOM 544 N N . CYS A 1 75 ? 13.914 11.086 3.828 1 98.06 75 CYS A N 1
ATOM 545 C CA . CYS A 1 75 ? 12.883 10.727 4.797 1 98.06 75 CYS A CA 1
ATOM 546 C C . CYS A 1 75 ? 13.078 9.297 5.289 1 98.06 75 CYS A C 1
ATOM 548 O O . CYS A 1 75 ? 13.609 8.453 4.566 1 98.06 75 CYS A O 1
ATOM 550 N N . THR A 1 76 ? 12.672 9.078 6.578 1 97.81 76 THR A N 1
ATOM 551 C CA . THR A 1 76 ? 12.703 7.738 7.152 1 97.81 76 THR A CA 1
ATOM 552 C C . THR A 1 76 ? 11.289 7.156 7.23 1 97.81 76 THR A C 1
ATOM 554 O O . THR A 1 76 ? 10.375 7.801 7.75 1 97.81 76 THR A O 1
ATOM 557 N N . LEU A 1 77 ? 11.211 5.984 6.656 1 97.94 77 LEU A N 1
ATOM 558 C CA . LEU A 1 77 ? 9.914 5.309 6.645 1 97.94 77 LEU A CA 1
ATOM 559 C C . LEU A 1 77 ? 9.688 4.543 7.941 1 97.94 77 LEU A C 1
ATOM 561 O O . LEU A 1 77 ? 10.578 3.824 8.406 1 97.94 77 LEU A O 1
ATOM 565 N N . LEU A 1 78 ? 8.492 4.707 8.516 1 97.12 78 LEU A N 1
ATOM 566 C CA . LEU A 1 78 ? 8.023 3.932 9.656 1 97.12 78 LEU A CA 1
ATOM 567 C C . LEU A 1 78 ? 9.023 3.99 10.805 1 97.12 78 LEU A C 1
ATOM 569 O O . LEU A 1 78 ? 9.242 2.99 11.492 1 97.12 78 LEU A O 1
ATOM 573 N N . GLY A 1 79 ? 9.742 5.078 10.906 1 96.44 79 GLY A N 1
ATOM 574 C CA . GLY A 1 79 ? 10.711 5.266 11.977 1 96.44 79 GLY A CA 1
ATOM 575 C C . GLY A 1 79 ? 11.852 4.27 11.93 1 96.44 79 GLY A C 1
ATOM 576 O O . GLY A 1 79 ? 12.469 3.975 12.961 1 96.44 79 GLY A O 1
ATOM 577 N N . GLY A 1 80 ? 12 3.67 10.844 1 97.75 80 GLY A N 1
ATOM 578 C CA . GLY A 1 80 ? 13.094 2.73 10.703 1 97.75 80 GLY A C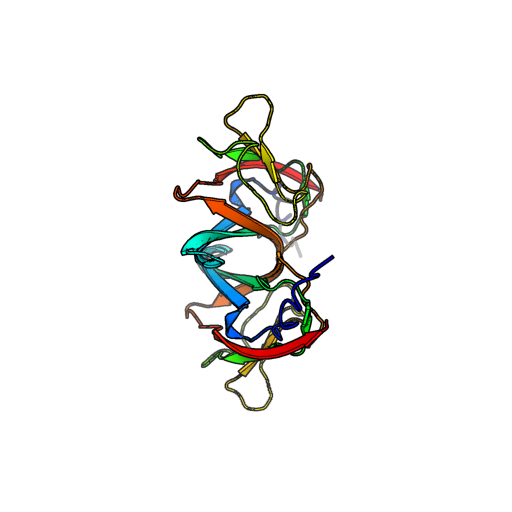A 1
ATOM 579 C C . GLY A 1 80 ? 12.703 1.298 11.008 1 97.75 80 GLY A C 1
ATOM 580 O O . GLY A 1 80 ? 13.516 0.382 10.883 1 97.75 80 GLY A O 1
ATOM 581 N N . ARG A 1 81 ? 11.469 1.053 11.352 1 97.75 81 ARG A N 1
ATOM 582 C CA . ARG A 1 81 ? 10.992 -0.298 11.633 1 97.75 81 ARG A CA 1
ATOM 583 C C . ARG A 1 81 ? 10.93 -1.135 10.359 1 97.75 81 ARG A C 1
ATOM 585 O O . ARG A 1 81 ? 10.875 -0.591 9.258 1 97.75 81 ARG A O 1
ATOM 592 N N . PRO A 1 82 ? 10.938 -2.441 10.484 1 97.12 82 PRO A N 1
ATOM 593 C CA . PRO A 1 82 ? 10.969 -3.299 9.297 1 97.12 82 PRO A CA 1
ATOM 594 C C . PRO A 1 82 ? 9.625 -3.369 8.578 1 97.12 82 PRO A C 1
ATOM 596 O O . PRO A 1 82 ? 8.57 -3.291 9.219 1 97.12 82 PRO A O 1
ATOM 599 N N . VAL A 1 83 ? 9.758 -3.418 7.281 1 96.06 83 VAL A N 1
ATOM 600 C CA . VAL A 1 83 ? 8.633 -3.746 6.406 1 96.06 83 VAL A CA 1
ATOM 601 C C . VAL A 1 83 ? 8.805 -5.16 5.859 1 96.06 83 VAL A C 1
ATOM 603 O O . VAL A 1 83 ? 9.75 -5.438 5.121 1 96.06 83 VAL A O 1
ATOM 606 N N . GLY A 1 84 ? 7.855 -6.004 6.168 1 93.5 84 GLY A N 1
ATOM 607 C CA . GLY A 1 84 ? 7.953 -7.398 5.773 1 93.5 84 GLY A CA 1
ATOM 608 C C . GLY A 1 84 ? 7.719 -7.621 4.289 1 93.5 84 GLY A C 1
ATOM 609 O O . GLY A 1 84 ? 7.297 -6.703 3.58 1 93.5 84 GLY A O 1
ATOM 610 N N . PRO A 1 85 ? 8.039 -8.875 3.857 1 90.81 85 PRO A N 1
ATOM 611 C CA . PRO A 1 85 ? 7.848 -9.211 2.445 1 90.81 85 PRO A CA 1
ATOM 612 C C . PRO A 1 85 ? 6.402 -9.023 1.984 1 90.81 85 PRO A C 1
ATOM 614 O O . PRO A 1 85 ? 5.473 -9.477 2.66 1 90.81 85 PRO A O 1
ATOM 617 N N . ALA A 1 86 ? 6.273 -8.367 0.881 1 89.62 86 ALA A N 1
ATOM 618 C CA . ALA A 1 86 ? 4.984 -8.117 0.242 1 89.62 86 ALA A CA 1
ATOM 619 C C . ALA A 1 86 ? 4.062 -7.309 1.153 1 89.62 86 ALA A C 1
ATOM 621 O O . ALA A 1 86 ? 2.844 -7.316 0.978 1 89.62 86 ALA A O 1
ATOM 622 N N . ARG A 1 87 ? 4.676 -6.707 2.125 1 91.06 87 ARG A N 1
ATOM 623 C CA . ARG A 1 87 ? 3.922 -5.805 2.99 1 91.06 87 ARG A CA 1
ATOM 624 C C . ARG A 1 87 ? 4.137 -4.352 2.586 1 91.06 87 ARG A C 1
ATOM 626 O O . ARG A 1 87 ? 5.074 -4.039 1.851 1 91.06 87 ARG A O 1
ATOM 633 N N . SER A 1 88 ? 3.227 -3.531 3.004 1 93.38 88 SER A N 1
ATOM 634 C CA . SER A 1 88 ? 3.281 -2.135 2.584 1 93.38 88 SER A CA 1
ATOM 635 C C . SER A 1 88 ? 3.094 -1.193 3.768 1 93.38 88 SER A C 1
ATOM 637 O O . SER A 1 88 ? 2.504 -1.572 4.781 1 93.38 88 SER A O 1
ATOM 639 N N . VAL A 1 89 ? 3.699 -0.068 3.65 1 94.75 89 VAL A N 1
ATOM 640 C CA . VAL A 1 89 ? 3.443 1.087 4.504 1 94.75 89 VAL A CA 1
ATOM 641 C C . VAL A 1 89 ? 2.758 2.186 3.695 1 94.75 89 VAL A C 1
ATOM 643 O O . VAL A 1 89 ? 3.189 2.508 2.586 1 94.75 89 VAL A O 1
ATOM 646 N N . SER A 1 90 ? 1.684 2.68 4.246 1 94.25 90 SER A N 1
ATOM 647 C CA . SER A 1 90 ? 0.964 3.719 3.516 1 94.25 90 SER A CA 1
ATOM 648 C C . SER A 1 90 ? 0.755 4.957 4.383 1 94.25 90 SER A C 1
ATOM 650 O O . SER A 1 90 ? 0.724 4.863 5.609 1 94.25 90 SER A O 1
ATOM 652 N N . PHE A 1 91 ? 0.625 6.117 3.689 1 93.94 91 PHE A N 1
ATOM 653 C CA . PHE A 1 91 ? 0.302 7.367 4.371 1 93.94 91 PHE A CA 1
ATOM 654 C C . PHE A 1 91 ? -0.339 8.359 3.408 1 93.94 91 PHE A C 1
ATOM 656 O O . PHE A 1 91 ? -0.325 8.148 2.193 1 93.94 91 PHE A O 1
ATOM 663 N N . ILE A 1 92 ? -0.926 9.227 4.012 1 92.12 92 ILE A N 1
ATOM 664 C CA . ILE A 1 92 ? -1.562 10.328 3.289 1 92.12 92 ILE A CA 1
ATOM 665 C C . ILE A 1 92 ? -0.901 11.648 3.676 1 92.12 92 ILE A C 1
ATOM 667 O O . ILE A 1 92 ? -0.577 11.867 4.844 1 92.12 92 ILE A O 1
ATOM 671 N N . TYR A 1 93 ? -0.659 12.516 2.678 1 93.31 93 TYR A N 1
ATOM 672 C CA . TYR A 1 93 ? -0.234 13.867 3.014 1 93.31 93 TYR A CA 1
ATOM 673 C C . TYR A 1 93 ? -1.043 14.898 2.238 1 93.31 93 TYR A C 1
ATOM 675 O O . TYR A 1 93 ? -1.501 14.633 1.125 1 93.31 93 TYR A O 1
ATOM 683 N N . GLU A 1 94 ? -1.251 15.992 2.945 1 91.38 94 GLU A N 1
ATOM 684 C CA . GLU A 1 94 ? -1.985 17.094 2.326 1 91.38 94 GLU A CA 1
ATOM 685 C C . GLU A 1 94 ? -1.037 18.188 1.84 1 91.38 94 GLU A C 1
ATOM 687 O O . GLU A 1 94 ? -0.264 18.734 2.625 1 91.38 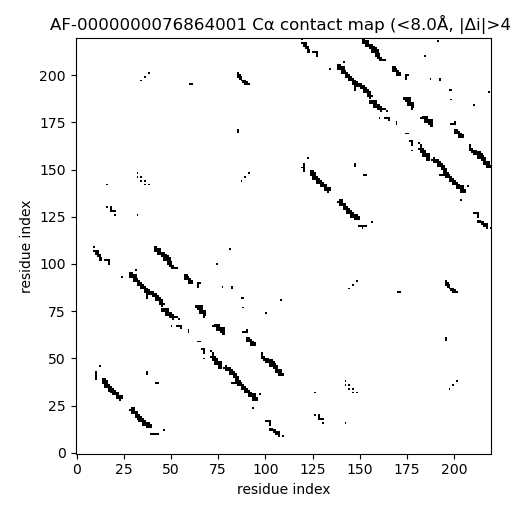94 GLU A O 1
ATOM 692 N N . SER A 1 95 ? -1.126 18.422 0.546 1 92 95 SER A N 1
ATOM 693 C CA . SER A 1 95 ? -0.287 19.469 -0.037 1 92 95 SER A CA 1
ATOM 694 C C . SER A 1 95 ? -0.728 19.797 -1.458 1 92 95 SER A C 1
ATOM 696 O O . SER A 1 95 ? -1.217 18.922 -2.182 1 92 95 SER A O 1
ATOM 698 N N . SER A 1 96 ? -0.547 21.047 -1.851 1 90.94 96 SER A N 1
ATOM 699 C CA . SER A 1 96 ? -0.761 21.406 -3.25 1 90.94 96 SER A CA 1
ATOM 700 C C . SER A 1 96 ? 0.352 20.859 -4.137 1 90.94 96 SER A C 1
ATOM 702 O O . SER A 1 96 ? 0.139 20.594 -5.324 1 90.94 96 SER A O 1
ATOM 704 N N . ALA A 1 97 ? 1.503 20.688 -3.543 1 92.38 97 ALA A N 1
ATOM 705 C CA . ALA A 1 97 ? 2.633 20.109 -4.27 1 92.38 97 ALA A CA 1
ATOM 706 C C . ALA A 1 97 ? 2.664 18.594 -4.129 1 92.38 97 ALA A C 1
ATOM 708 O O . ALA A 1 97 ? 2.178 18.047 -3.137 1 92.38 97 ALA A O 1
ATOM 709 N N . THR A 1 98 ? 3.178 17.953 -5.195 1 93.69 98 THR A N 1
ATOM 710 C CA . THR A 1 98 ? 3.441 16.531 -5.145 1 93.69 98 THR A CA 1
ATOM 711 C C . THR A 1 98 ? 4.914 16.25 -4.848 1 93.69 98 THR A C 1
ATOM 713 O O . THR A 1 98 ? 5.797 16.906 -5.422 1 93.69 98 THR A O 1
ATOM 716 N N . PHE A 1 99 ? 5.191 15.32 -3.977 1 95.38 99 PHE A N 1
ATOM 717 C CA . PHE A 1 99 ? 6.562 14.969 -3.619 1 95.38 99 PHE A CA 1
ATOM 718 C C . PHE A 1 99 ? 6.891 13.547 -4.066 1 95.38 99 PHE A C 1
ATOM 720 O O . PHE A 1 99 ? 6 12.695 -4.164 1 95.38 99 PHE A O 1
ATOM 727 N N . SER A 1 100 ? 8.211 13.391 -4.281 1 95.94 100 SER A N 1
ATOM 728 C CA . SER A 1 100 ? 8.695 12.047 -4.598 1 95.94 100 SER A CA 1
ATOM 729 C C . SER A 1 100 ? 9.258 11.359 -3.359 1 95.94 100 SER A C 1
ATOM 731 O O . SER A 1 100 ? 9.742 12.023 -2.441 1 95.94 100 SER A O 1
ATOM 733 N N . PHE A 1 101 ? 9.102 10.047 -3.373 1 97.31 101 PHE A N 1
ATOM 734 C CA . PHE A 1 101 ? 9.625 9.227 -2.285 1 97.31 101 PHE A CA 1
ATOM 735 C C . PHE A 1 101 ? 10.406 8.039 -2.826 1 97.31 101 PHE A C 1
ATOM 737 O O . PHE A 1 101 ? 10.078 6.887 -2.527 1 97.31 101 PHE A O 1
ATOM 744 N N . GLN A 1 102 ? 11.477 8.344 -3.461 1 97.12 102 GLN A N 1
ATOM 745 C CA . GLN A 1 102 ? 12.266 7.281 -4.078 1 97.12 102 GLN A CA 1
ATOM 746 C C . GLN A 1 102 ? 13.156 6.586 -3.051 1 97.12 102 GLN A C 1
ATOM 748 O O . GLN A 1 102 ? 13.914 7.238 -2.332 1 97.12 102 GLN A O 1
ATOM 753 N N . PRO A 1 103 ? 13.031 5.262 -2.977 1 98.12 103 PRO A N 1
ATOM 754 C CA . PRO A 1 103 ? 13.922 4.559 -2.049 1 98.12 103 PRO A CA 1
ATOM 755 C C . PRO A 1 103 ? 15.398 4.754 -2.379 1 98.12 103 PRO A C 1
ATOM 757 O O . PRO A 1 103 ? 15.789 4.672 -3.545 1 98.12 103 PRO A O 1
ATOM 760 N N . VAL A 1 104 ? 16.109 5.102 -1.33 1 98.12 104 VAL A N 1
ATOM 761 C CA . VAL A 1 104 ? 17.516 5.391 -1.547 1 98.12 104 VAL A CA 1
ATOM 762 C C . VAL A 1 104 ? 18.375 4.332 -0.857 1 98.12 104 VAL A C 1
ATOM 764 O O . VAL A 1 104 ? 19.406 3.924 -1.386 1 98.12 104 VAL A O 1
ATOM 767 N N . SER A 1 105 ? 17.938 3.943 0.334 1 97.69 105 SER A N 1
ATOM 768 C CA . SER A 1 105 ? 18.703 2.924 1.053 1 97.69 105 SER A CA 1
ATOM 769 C C . SER A 1 105 ? 17.797 2.131 1.996 1 97.69 105 SER A C 1
ATOM 771 O O . SER A 1 105 ? 16.688 2.566 2.32 1 97.69 105 SER A O 1
ATOM 773 N N . SER A 1 106 ? 18.25 0.976 2.316 1 97.81 106 SER A N 1
ATOM 774 C CA . SER A 1 106 ? 17.594 0.089 3.262 1 97.81 106 SER A CA 1
ATOM 775 C C . SER A 1 106 ? 18.547 -0.964 3.809 1 97.81 106 SER A C 1
ATOM 777 O O . SER A 1 106 ? 19.656 -1.129 3.293 1 97.81 106 SER A O 1
ATOM 779 N N . THR A 1 107 ? 18.094 -1.508 4.945 1 97.12 107 THR A N 1
ATOM 780 C CA . THR A 1 107 ? 18.844 -2.623 5.523 1 97.12 107 THR A CA 1
ATOM 781 C C . THR A 1 107 ? 18.016 -3.904 5.48 1 97.12 107 THR A C 1
ATOM 783 O O . THR A 1 107 ? 16.875 -3.93 5.961 1 97.12 107 THR A O 1
ATOM 786 N N . SER A 1 108 ? 18.562 -4.977 4.918 1 95.75 108 SER A N 1
ATOM 787 C CA . SER A 1 108 ? 17.859 -6.254 4.812 1 95.75 108 SER A CA 1
ATOM 788 C C . SER A 1 108 ? 17.906 -7.023 6.129 1 95.75 108 SER A C 1
ATOM 790 O O . SER A 1 108 ? 18.938 -7.035 6.809 1 95.75 108 SER A O 1
ATOM 792 N N . VAL A 1 109 ? 16.703 -7.586 6.453 1 93.69 109 VAL A N 1
ATOM 793 C CA . VAL A 1 109 ? 16.609 -8.43 7.641 1 93.69 109 VAL A CA 1
ATOM 794 C C . VAL A 1 109 ? 16.203 -9.844 7.234 1 93.69 109 VAL A C 1
ATOM 796 O O . VAL A 1 109 ? 15.023 -10.133 7.066 1 93.69 109 VAL A O 1
ATOM 799 N N . CYS A 1 110 ? 17.188 -10.664 6.984 1 86.88 110 CYS A N 1
ATOM 800 C CA . CYS A 1 110 ? 16.891 -12.031 6.562 1 86.88 110 CYS A CA 1
ATOM 801 C C . CYS A 1 110 ? 17.391 -13.039 7.598 1 86.88 110 CYS A C 1
ATOM 803 O O . CYS A 1 110 ? 18.375 -12.789 8.289 1 86.88 110 CYS A O 1
ATOM 805 N N . VAL B 1 1 ? -20.656 24.688 23.641 1 23.27 1 VAL B N 1
ATOM 806 C CA . VAL B 1 1 ? -19.578 23.953 23.016 1 23.27 1 VAL B CA 1
ATOM 807 C C . VAL B 1 1 ? -20.094 23.266 21.734 1 23.27 1 VAL B C 1
ATOM 809 O O . VAL B 1 1 ? -20.953 22.391 21.797 1 23.27 1 VAL B O 1
ATOM 812 N N . HIS B 1 2 ? -20.516 23.891 20.656 1 25.48 2 HIS B N 1
ATOM 813 C CA . HIS B 1 2 ? -21.172 23.438 19.438 1 25.48 2 HIS B CA 1
ATOM 814 C C . HIS B 1 2 ? -20.344 22.375 18.719 1 25.48 2 HIS B C 1
ATOM 816 O O . HIS B 1 2 ? -19.281 22.672 18.156 1 25.48 2 HIS B O 1
ATOM 822 N N . ALA B 1 3 ? -20.109 21.156 19.328 1 28.78 3 ALA B N 1
ATOM 823 C CA . ALA B 1 3 ? -19.469 19.906 18.906 1 28.78 3 ALA B CA 1
ATOM 824 C C . ALA B 1 3 ? -20 19.453 17.547 1 28.78 3 ALA B C 1
ATOM 826 O O . ALA B 1 3 ? -21.156 19.031 17.438 1 28.78 3 ALA B O 1
ATOM 827 N N . GLY B 1 4 ? -19.844 20.203 16.531 1 30.03 4 GLY B N 1
ATOM 828 C CA . GLY B 1 4 ? -20.5 19.938 15.258 1 30.03 4 GLY B CA 1
ATOM 829 C C . GLY B 1 4 ? -20.609 18.469 14.945 1 30.03 4 GLY B C 1
ATOM 830 O O . GLY B 1 4 ? -19.734 17.672 15.312 1 30.03 4 GLY B O 1
ATOM 831 N N . ASN B 1 5 ? -21.781 17.828 14.984 1 29.94 5 ASN B N 1
ATOM 832 C CA . ASN B 1 5 ? -22.203 16.469 14.633 1 29.94 5 ASN B CA 1
ATOM 833 C C . ASN B 1 5 ? -21.422 15.938 13.438 1 29.94 5 ASN B C 1
ATOM 835 O O . ASN B 1 5 ? -21.688 16.312 12.297 1 29.94 5 ASN B O 1
ATOM 839 N N . ALA B 1 6 ? -20.219 16.109 13.219 1 35.5 6 ALA B N 1
ATOM 840 C CA . ALA B 1 6 ? -19.562 15.562 12.031 1 35.5 6 ALA B CA 1
ATOM 841 C C . ALA B 1 6 ? -20.25 14.273 11.57 1 35.5 6 ALA B C 1
ATOM 843 O O . ALA B 1 6 ? -20.438 13.352 12.359 1 35.5 6 ALA B O 1
ATOM 844 N N . ASP B 1 7 ? -21.375 14.266 10.812 1 38.06 7 ASP B N 1
ATOM 845 C CA . ASP B 1 7 ? -22.078 13.117 10.258 1 38.06 7 ASP B CA 1
ATOM 846 C C . ASP B 1 7 ? -21.172 11.898 10.156 1 38.06 7 ASP B C 1
ATOM 848 O O . ASP B 1 7 ? -20.062 11.984 9.609 1 38.06 7 ASP B O 1
ATOM 852 N N . ALA B 1 8 ? -20.938 10.992 11.117 1 42.78 8 ALA B N 1
ATOM 853 C CA . ALA B 1 8 ? -20.172 9.75 11.211 1 42.78 8 ALA B CA 1
ATOM 854 C C . ALA B 1 8 ? -19.953 9.133 9.836 1 42.78 8 ALA B C 1
ATOM 856 O O . ALA B 1 8 ? -20.812 8.406 9.328 1 42.78 8 ALA B O 1
ATOM 857 N N . SER B 1 9 ? -19.766 9.805 8.68 1 53.78 9 SER B N 1
ATOM 858 C CA . SER B 1 9 ? -19.781 9.414 7.273 1 53.78 9 SER B CA 1
ATOM 859 C C . SER B 1 9 ? -19.109 8.062 7.062 1 53.78 9 SER B C 1
ATOM 861 O O . SER B 1 9 ? -17.984 7.848 7.512 1 53.78 9 SER B O 1
ATOM 863 N N . SER B 1 10 ? -20.047 6.91 6.988 1 80.31 10 SER B N 1
ATOM 864 C CA . SER B 1 10 ? -19.734 5.527 6.656 1 80.31 10 SER B CA 1
ATOM 865 C C . SER B 1 10 ? -18.688 5.449 5.547 1 80.31 10 SER B C 1
ATOM 867 O O . SER B 1 10 ? -18.688 6.285 4.641 1 80.31 10 SER B O 1
ATOM 869 N N . CYS B 1 11 ? -17.688 4.82 5.781 1 93.81 11 CYS B N 1
ATOM 870 C CA . CYS B 1 11 ? -16.703 4.547 4.73 1 93.81 11 CYS B CA 1
ATOM 871 C C . CYS B 1 11 ? -17.359 3.791 3.574 1 93.81 11 CYS B C 1
ATOM 873 O O . CYS B 1 11 ? -18.312 3.047 3.77 1 93.81 11 CYS B O 1
ATOM 875 N N . ARG B 1 12 ? -16.953 4.277 2.404 1 94.94 12 ARG B N 1
ATOM 876 C CA . ARG B 1 12 ? -17.406 3.615 1.184 1 94.94 12 ARG B CA 1
ATOM 877 C C . ARG B 1 12 ? -16.25 2.941 0.464 1 94.94 12 ARG B C 1
ATOM 879 O O . ARG B 1 12 ? -15.086 3.242 0.737 1 94.94 12 ARG B O 1
ATOM 886 N N . ALA B 1 13 ? -16.625 1.99 -0.396 1 96.31 13 ALA B N 1
ATOM 887 C CA . ALA B 1 13 ? -15.602 1.334 -1.211 1 96.31 13 ALA B CA 1
ATOM 888 C C . ALA B 1 13 ? -14.781 2.357 -1.986 1 96.31 13 ALA B C 1
ATOM 890 O O . ALA B 1 13 ? -13.602 2.127 -2.273 1 96.31 13 ALA B O 1
ATOM 891 N N . SER B 1 14 ? -15.414 3.535 -2.299 1 92 14 SER B N 1
ATOM 892 C CA . SER B 1 14 ? -14.727 4.574 -3.057 1 92 14 SER B CA 1
ATOM 893 C C . SER B 1 14 ? -13.625 5.227 -2.227 1 92 14 SER B C 1
ATOM 895 O O . SER B 1 14 ? -12.789 5.957 -2.76 1 92 14 SER B O 1
ATOM 897 N N . ASP B 1 15 ? -13.609 4.934 -0.894 1 91.5 15 ASP B N 1
ATOM 898 C CA . ASP B 1 15 ? -12.555 5.453 -0.022 1 91.5 15 ASP B CA 1
ATOM 899 C C . ASP B 1 15 ? -11.32 4.555 -0.051 1 91.5 15 ASP B C 1
ATOM 901 O O . ASP B 1 15 ? -10.336 4.82 0.643 1 91.5 15 ASP B O 1
ATOM 905 N N . LEU B 1 16 ? -11.438 3.514 -0.793 1 95.06 16 LEU B N 1
ATOM 906 C CA . LEU B 1 16 ? -10.281 2.658 -1.048 1 95.06 16 LEU B CA 1
ATOM 907 C C . LEU B 1 16 ? -9.578 3.068 -2.336 1 95.06 16 LEU B C 1
ATOM 909 O O . LEU B 1 16 ? -10.227 3.305 -3.357 1 95.06 16 LEU B O 1
ATOM 913 N N . VAL B 1 17 ? -8.32 3.207 -2.213 1 93.44 17 VAL B N 1
ATOM 914 C CA . VAL B 1 17 ? -7.516 3.564 -3.379 1 93.44 17 VAL B CA 1
ATOM 915 C C . VAL B 1 17 ? -6.598 2.402 -3.752 1 93.44 17 VAL B C 1
ATOM 917 O O . VAL B 1 17 ? -5.844 1.905 -2.912 1 93.44 17 VAL B O 1
ATOM 920 N N . VAL B 1 18 ? -6.68 1.951 -5.023 1 94.56 18 VAL B N 1
ATOM 921 C CA . VAL B 1 18 ? -5.863 0.838 -5.5 1 94.56 18 VAL B CA 1
ATOM 922 C C . VAL B 1 18 ? -4.789 1.356 -6.449 1 94.56 18 VAL B C 1
ATOM 924 O O . VAL B 1 18 ? -5.07 2.166 -7.336 1 94.56 18 VAL B O 1
ATOM 927 N N . SER B 1 19 ? -3.574 0.938 -6.191 1 91.12 19 SER B N 1
ATOM 928 C CA . SER B 1 19 ? -2.459 1.22 -7.09 1 91.12 19 SER B CA 1
ATOM 929 C C . SER B 1 19 ? -1.749 -0.064 -7.512 1 91.12 19 SER B C 1
ATOM 931 O O . SER B 1 19 ? -1.521 -0.951 -6.684 1 91.12 19 SER B O 1
ATOM 933 N N . THR B 1 20 ? -1.466 -0.178 -8.828 1 91.25 20 THR B N 1
ATOM 934 C CA . THR B 1 20 ? -0.75 -1.33 -9.359 1 91.25 20 THR B CA 1
ATOM 935 C C . THR B 1 20 ? 0.488 -0.884 -10.141 1 91.25 20 THR B C 1
ATOM 937 O O . THR B 1 20 ? 0.422 0.055 -10.938 1 91.25 20 THR B O 1
ATOM 940 N N . LYS B 1 21 ? 1.586 -1.468 -9.781 1 87.94 21 LYS B N 1
ATOM 941 C CA . LYS B 1 21 ? 2.832 -1.233 -10.508 1 87.94 21 LYS B CA 1
ATOM 942 C C . LYS B 1 21 ? 3.428 -2.543 -11.016 1 87.94 21 LYS B C 1
ATOM 944 O O . LYS B 1 21 ? 3.533 -3.516 -10.266 1 87.94 21 LYS B O 1
ATOM 949 N N . ALA B 1 22 ? 3.785 -2.527 -12.289 1 90.06 22 ALA B N 1
ATOM 950 C CA . ALA B 1 22 ? 4.398 -3.711 -12.891 1 90.06 22 ALA B CA 1
ATOM 951 C C . ALA B 1 22 ? 5.918 -3.598 -12.898 1 90.06 22 ALA B C 1
ATOM 953 O O . ALA B 1 22 ? 6.465 -2.512 -13.117 1 90.06 22 ALA B O 1
ATOM 954 N N . GLU B 1 23 ? 6.578 -4.645 -12.57 1 85.06 23 GLU B N 1
ATOM 955 C CA . GLU B 1 23 ? 8.031 -4.746 -12.68 1 85.06 23 GLU B CA 1
ATOM 956 C C . GLU B 1 23 ? 8.445 -6.086 -13.289 1 85.06 23 GLU B C 1
ATOM 958 O O . GLU B 1 23 ? 7.656 -7.035 -13.305 1 85.06 23 GLU B O 1
ATOM 963 N N . ALA B 1 24 ? 9.641 -6.039 -13.875 1 83.31 24 ALA B N 1
ATOM 964 C CA . ALA B 1 24 ? 10.188 -7.293 -14.383 1 83.31 24 ALA B CA 1
ATOM 965 C C . ALA B 1 24 ? 10.5 -8.266 -13.25 1 83.31 24 ALA B C 1
ATOM 967 O O . ALA B 1 24 ? 11.188 -7.906 -12.297 1 83.31 24 ALA B O 1
ATOM 968 N N . GLY B 1 25 ? 9.859 -9.484 -13.227 1 76.94 25 GLY B N 1
ATOM 969 C CA . GLY B 1 25 ? 10.094 -10.492 -12.203 1 76.94 25 GLY B CA 1
ATOM 970 C C . GLY B 1 25 ? 11.258 -11.406 -12.539 1 76.94 25 GLY B C 1
ATOM 971 O O . GLY B 1 25 ? 11.984 -11.18 -13.508 1 76.94 25 GLY B O 1
ATOM 972 N N . PRO B 1 26 ? 11.359 -12.344 -11.484 1 72.06 26 PRO B N 1
ATOM 973 C CA . PRO B 1 26 ? 12.367 -13.375 -11.773 1 72.06 26 PRO B CA 1
ATOM 974 C C . PRO B 1 26 ? 12.039 -14.18 -13.023 1 72.06 26 PRO B C 1
ATOM 976 O O . PRO B 1 26 ? 10.867 -14.477 -13.281 1 72.06 26 PRO B O 1
ATOM 979 N N . GLY B 1 27 ? 12.961 -14.32 -13.906 1 77.56 27 GLY B N 1
ATOM 980 C CA . GLY B 1 27 ? 12.766 -15.109 -15.109 1 77.56 27 GLY B CA 1
ATOM 981 C C . GLY B 1 27 ? 12.156 -14.312 -16.25 1 77.56 27 GLY B C 1
ATOM 982 O O . GLY B 1 27 ? 11.812 -14.875 -17.297 1 77.56 27 GLY B O 1
ATOM 983 N N . GLY B 1 28 ? 11.805 -13.203 -15.93 1 77.19 28 GLY B N 1
ATOM 984 C CA . GLY B 1 28 ? 11.359 -12.336 -17.016 1 77.19 28 GLY B CA 1
ATOM 985 C C . GLY B 1 28 ? 9.852 -12.148 -17.047 1 77.19 28 GLY B C 1
ATOM 986 O O . GLY B 1 28 ? 9.344 -11.344 -17.828 1 77.19 28 GLY B O 1
ATOM 987 N N . ARG B 1 29 ? 9.164 -12.977 -16.297 1 81.69 29 ARG B N 1
ATOM 988 C CA . ARG B 1 29 ? 7.723 -12.766 -16.266 1 81.69 29 ARG B CA 1
ATOM 989 C C . ARG B 1 29 ? 7.363 -11.539 -15.438 1 81.69 29 ARG B C 1
ATOM 991 O O . ARG B 1 29 ? 7.945 -11.312 -14.375 1 81.69 29 ARG B O 1
ATOM 998 N N . PRO B 1 30 ? 6.453 -10.805 -16.031 1 89.69 30 PRO B N 1
ATOM 999 C CA . PRO B 1 30 ? 6.113 -9.578 -15.297 1 89.69 30 PRO B CA 1
ATOM 1000 C C . PRO B 1 30 ? 5.492 -9.867 -13.93 1 89.69 30 PRO B C 1
ATOM 1002 O O . PRO B 1 30 ? 4.719 -10.812 -13.781 1 89.69 30 PRO B O 1
ATOM 1005 N N . GLN B 1 31 ? 5.914 -9.172 -12.914 1 91 31 GLN B N 1
ATOM 1006 C CA . GLN B 1 31 ? 5.301 -9.141 -11.594 1 91 31 GLN B CA 1
ATOM 1007 C C . GLN B 1 31 ? 4.543 -7.836 -11.367 1 91 31 GLN B C 1
ATOM 1009 O O . GLN B 1 31 ? 5.016 -6.766 -11.75 1 91 31 GLN B O 1
ATOM 1014 N N . HIS B 1 32 ? 3.34 -8.031 -10.891 1 93.62 32 HIS B N 1
ATOM 1015 C CA . HIS B 1 32 ? 2.512 -6.867 -10.578 1 93.62 32 HIS B CA 1
ATOM 1016 C C . HIS B 1 32 ? 2.404 -6.652 -9.078 1 93.62 32 HIS B C 1
ATOM 1018 O O . HIS B 1 32 ? 2.004 -7.559 -8.344 1 93.62 32 HIS B O 1
ATOM 1024 N N . PHE B 1 33 ? 2.77 -5.371 -8.641 1 92.5 33 PHE B N 1
ATOM 1025 C CA . PHE B 1 33 ? 2.662 -4.945 -7.25 1 92.5 33 PHE B CA 1
ATOM 1026 C C . PHE B 1 33 ? 1.389 -4.141 -7.027 1 92.5 33 PHE B C 1
ATOM 1028 O O . PHE B 1 33 ? 1.211 -3.072 -7.621 1 92.5 33 PHE B O 1
ATOM 1035 N N . VAL B 1 34 ? 0.535 -4.75 -6.203 1 94.44 34 VAL B N 1
ATOM 1036 C CA . VAL B 1 34 ? -0.75 -4.102 -5.961 1 94.44 34 VAL B CA 1
ATOM 1037 C C . VAL B 1 34 ? -0.818 -3.607 -4.52 1 94.44 34 VAL B C 1
ATOM 1039 O O . VAL B 1 34 ? -0.414 -4.316 -3.594 1 94.44 34 VAL B O 1
ATOM 1042 N N . SER B 1 35 ? -1.255 -2.418 -4.344 1 93.69 35 SER B N 1
ATOM 1043 C CA . SER B 1 35 ? -1.497 -1.861 -3.016 1 93.69 35 SER B CA 1
ATOM 1044 C C . SER B 1 35 ? -2.893 -1.255 -2.916 1 93.69 35 SER B C 1
ATOM 1046 O O . SER B 1 35 ? -3.324 -0.527 -3.812 1 93.69 35 SER B O 1
ATOM 1048 N N . VAL B 1 36 ? -3.576 -1.615 -1.86 1 95.56 36 VAL B N 1
ATOM 1049 C CA . VAL B 1 36 ? -4.891 -1.062 -1.546 1 95.56 36 VAL B CA 1
ATOM 1050 C C . VAL B 1 36 ? -4.816 -0.26 -0.249 1 95.56 36 VAL B C 1
ATOM 1052 O O . VAL B 1 36 ? -4.508 -0.81 0.812 1 95.56 36 VAL B O 1
ATOM 1055 N N . ILE B 1 37 ? -5.098 0.963 -0.316 1 94.88 37 ILE B N 1
ATOM 1056 C CA . ILE B 1 37 ? -5.02 1.836 0.85 1 94.88 37 ILE B CA 1
ATOM 1057 C C . ILE B 1 37 ? -6.43 2.24 1.282 1 94.88 37 ILE B C 1
ATOM 1059 O O . ILE B 1 37 ? -7.258 2.607 0.448 1 94.88 37 ILE B O 1
ATOM 1063 N N . ASN B 1 38 ? -6.684 2.104 2.555 1 94.06 38 ASN B N 1
ATOM 1064 C CA . ASN B 1 38 ? -7.902 2.65 3.141 1 94.06 38 ASN B CA 1
ATOM 1065 C C . ASN B 1 38 ? -7.73 4.117 3.525 1 94.06 38 ASN B C 1
ATOM 1067 O O . ASN B 1 38 ? -7.059 4.43 4.512 1 94.06 38 ASN B O 1
ATOM 1071 N N . THR B 1 39 ? -8.367 5 2.811 1 90.25 39 THR B N 1
ATOM 1072 C CA . THR B 1 39 ? -8.164 6.426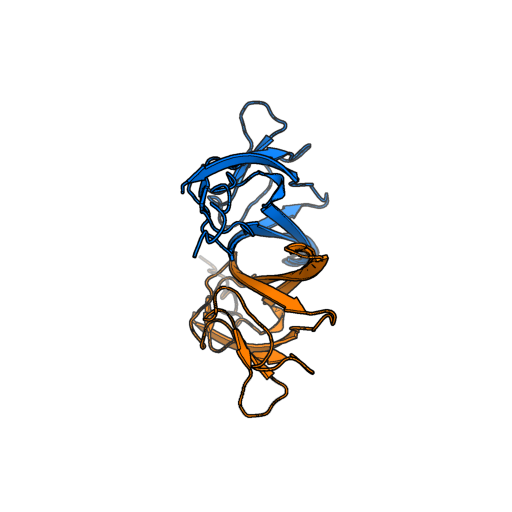 3.035 1 90.25 39 THR B CA 1
ATOM 1073 C C . THR B 1 39 ? -9.258 6.992 3.938 1 90.25 39 THR B C 1
ATOM 1075 O O . THR B 1 39 ? -9.305 8.203 4.176 1 90.25 39 THR B O 1
ATOM 1078 N N . CYS B 1 40 ? -10.023 6.102 4.395 1 90.12 40 CYS B N 1
ATOM 1079 C CA . CYS B 1 40 ? -11.102 6.512 5.293 1 90.12 40 CYS B CA 1
ATOM 1080 C C . CYS B 1 40 ? -10.617 6.531 6.738 1 90.12 40 CYS B C 1
ATOM 1082 O O . CYS B 1 40 ? -9.578 5.961 7.059 1 90.12 40 CYS B O 1
ATOM 1084 N N . SER B 1 41 ? -11.359 7.234 7.594 1 88.19 41 SER B N 1
ATOM 1085 C CA . SER B 1 41 ? -10.969 7.402 8.992 1 88.19 41 SER B CA 1
ATOM 1086 C C . SER B 1 41 ? -11.375 6.195 9.828 1 88.19 41 SER B C 1
ATOM 1088 O O . SER B 1 41 ? -10.969 6.066 10.984 1 88.19 41 SER B O 1
ATOM 1090 N N . CYS B 1 42 ? -12.172 5.336 9.227 1 93.75 42 CYS B N 1
ATOM 1091 C CA . CYS B 1 42 ? -12.57 4.09 9.875 1 93.75 42 CYS B CA 1
ATOM 1092 C C . CYS B 1 42 ? -12.031 2.883 9.117 1 93.75 42 CYS B C 1
ATOM 1094 O O . CYS B 1 42 ? -11.641 2.998 7.957 1 93.75 42 CYS B O 1
ATOM 1096 N N . ALA B 1 43 ? -12.039 1.764 9.844 1 95.81 43 ALA B N 1
ATOM 1097 C CA . ALA B 1 43 ? -11.656 0.525 9.164 1 95.81 43 ALA B CA 1
ATOM 1098 C C . ALA B 1 43 ? -12.758 0.069 8.203 1 95.81 43 ALA B C 1
ATOM 1100 O O . ALA B 1 43 ? -13.938 0.363 8.414 1 95.81 43 ALA B O 1
ATOM 1101 N N . GLN B 1 44 ? -12.391 -0.539 7.172 1 97.12 44 GLN B N 1
ATOM 1102 C CA . GLN B 1 44 ? -13.312 -1.177 6.238 1 97.12 44 GLN B CA 1
ATOM 1103 C C . GLN B 1 44 ? -13.039 -2.676 6.137 1 97.12 44 GLN B C 1
ATOM 1105 O O . GLN B 1 44 ? -11.891 -3.096 6.016 1 97.12 44 GLN B O 1
ATOM 1110 N N . LYS B 1 45 ? -14.086 -3.502 6.297 1 98 45 LYS B N 1
ATOM 1111 C CA . LYS B 1 45 ? -13.969 -4.953 6.18 1 98 45 LYS B CA 1
ATOM 1112 C C . LYS B 1 45 ? -14.812 -5.48 5.023 1 98 45 LYS B C 1
ATOM 1114 O O . LYS B 1 45 ? -15.5 -4.711 4.344 1 98 45 LYS B O 1
ATOM 1119 N N . ASN B 1 46 ? -14.648 -6.754 4.773 1 97.94 46 ASN B N 1
ATOM 1120 C CA . ASN B 1 46 ? -15.391 -7.391 3.689 1 97.94 46 ASN B CA 1
ATOM 1121 C C . ASN B 1 46 ? -15.242 -6.617 2.381 1 97.94 46 ASN B C 1
ATOM 1123 O O . ASN B 1 46 ? -16.234 -6.316 1.721 1 97.94 46 ASN B O 1
ATOM 1127 N N . ILE B 1 47 ? -14.07 -6.281 2.117 1 98.06 47 ILE B N 1
ATOM 1128 C CA . ILE B 1 47 ? -13.781 -5.504 0.917 1 98.06 47 ILE B CA 1
ATOM 1129 C C . ILE B 1 47 ? -13.828 -6.414 -0.31 1 98.06 47 ILE B C 1
ATOM 1131 O O . ILE B 1 47 ? -13.102 -7.41 -0.377 1 98.06 47 ILE B O 1
ATOM 1135 N N . LYS B 1 48 ? -14.641 -6.035 -1.246 1 98.44 48 LYS B N 1
ATOM 1136 C CA . LYS B 1 48 ? -14.758 -6.719 -2.531 1 98.44 48 LYS B CA 1
ATOM 1137 C C . LYS B 1 48 ? -14.172 -5.875 -3.658 1 98.44 48 LYS B C 1
ATOM 1139 O O . LYS B 1 48 ? -14.477 -4.684 -3.771 1 98.44 48 LYS B O 1
ATOM 1144 N N . LEU B 1 49 ? -13.391 -6.457 -4.41 1 98.56 49 LEU B N 1
ATOM 1145 C CA . LEU B 1 49 ? -12.812 -5.812 -5.582 1 98.56 49 LEU B CA 1
ATOM 1146 C C . LEU B 1 49 ? -13.289 -6.473 -6.867 1 98.56 49 LEU B C 1
ATOM 1148 O O . LEU B 1 49 ? -13.422 -7.699 -6.93 1 98.56 49 LEU B O 1
ATOM 1152 N N . ALA B 1 50 ? -13.586 -5.625 -7.863 1 98.5 50 ALA B N 1
ATOM 1153 C CA . ALA B 1 50 ? -13.766 -6.184 -9.203 1 98.5 50 ALA B CA 1
ATOM 1154 C C . ALA B 1 50 ? -12.445 -6.672 -9.781 1 98.5 50 ALA B C 1
ATOM 1156 O O . ALA B 1 50 ? -11.484 -5.906 -9.875 1 98.5 50 ALA B O 1
ATOM 1157 N N . CYS B 1 51 ? -12.445 -7.863 -10.133 1 97.62 51 CYS B N 1
ATOM 1158 C CA . CYS B 1 51 ? -11.211 -8.43 -10.656 1 97.62 51 CYS B CA 1
ATOM 1159 C C . CYS B 1 51 ? -11.492 -9.352 -11.844 1 97.62 51 CYS B C 1
ATOM 1161 O O . CYS B 1 51 ? -11.125 -10.531 -11.82 1 97.62 51 CYS B O 1
ATOM 1163 N N . PRO B 1 52 ? -12 -8.758 -12.898 1 96.25 52 PRO B N 1
ATOM 1164 C CA . PRO B 1 52 ? -12.312 -9.602 -14.055 1 96.25 52 PRO B CA 1
ATOM 1165 C C . PRO B 1 52 ? -11.078 -10.281 -14.641 1 96.25 52 PRO B C 1
ATOM 1167 O O . PRO B 1 52 ? -10.047 -9.633 -14.844 1 96.25 52 PRO B O 1
ATOM 1170 N N . GLY B 1 53 ? -11.156 -11.625 -14.914 1 94.88 53 GLY B N 1
ATOM 1171 C CA . GLY B 1 53 ? -10.078 -12.383 -15.539 1 94.88 53 GLY B CA 1
ATOM 1172 C C . GLY B 1 53 ? -9.094 -12.953 -14.531 1 94.88 53 GLY B C 1
ATOM 1173 O O . GLY B 1 53 ? -8.32 -13.859 -14.859 1 94.88 53 GLY B O 1
ATOM 1174 N N . PHE B 1 54 ? -9.133 -12.383 -13.336 1 95.75 54 PHE B N 1
ATOM 1175 C CA . PHE B 1 54 ? -8.289 -12.898 -12.266 1 95.75 54 PHE B CA 1
ATOM 1176 C C . PHE B 1 54 ? -8.828 -14.234 -11.75 1 95.75 54 PHE B C 1
ATOM 1178 O O . PHE B 1 54 ? -10.039 -14.414 -11.625 1 95.75 54 PHE B O 1
ATOM 1185 N N . ASN B 1 55 ? -7.789 -15.125 -11.555 1 91.75 55 ASN B N 1
ATOM 1186 C CA . ASN B 1 55 ? -8.289 -16.438 -11.18 1 91.75 55 ASN B CA 1
ATOM 1187 C C . ASN B 1 55 ? -7.277 -17.203 -10.32 1 91.75 55 ASN B C 1
ATOM 1189 O O . ASN B 1 55 ? -6.207 -16.672 -10.008 1 91.75 55 ASN B O 1
ATOM 1193 N N . TYR B 1 56 ? -7.645 -18.406 -9.891 1 87.5 56 TYR B N 1
ATOM 1194 C CA . TYR B 1 56 ? -6.926 -19.156 -8.867 1 87.5 56 TYR B CA 1
ATOM 1195 C C . TYR B 1 56 ? -5.621 -19.719 -9.422 1 87.5 56 TYR B C 1
ATOM 1197 O O . TYR B 1 56 ? -4.766 -20.188 -8.664 1 87.5 56 TYR B O 1
ATOM 1205 N N . THR B 1 57 ? -5.395 -19.703 -10.734 1 89.75 57 THR B N 1
ATOM 1206 C CA . THR B 1 57 ? -4.168 -20.234 -11.312 1 89.75 57 THR B CA 1
ATOM 1207 C C . THR B 1 57 ? -3.047 -19.203 -11.25 1 89.75 57 THR B C 1
ATOM 1209 O O . THR B 1 57 ? -1.889 -19.516 -11.539 1 89.75 57 THR B O 1
ATOM 1212 N N . ILE B 1 58 ? -3.443 -18.031 -10.922 1 91.44 58 ILE B N 1
ATOM 1213 C CA . ILE B 1 58 ? -2.459 -16.969 -10.836 1 91.44 58 ILE B CA 1
ATOM 1214 C C . ILE B 1 58 ? -1.751 -17.031 -9.484 1 91.44 58 ILE B C 1
ATOM 1216 O O . ILE B 1 58 ? -2.4 -17.094 -8.438 1 91.44 58 ILE B O 1
ATOM 1220 N N . ASP B 1 59 ? -0.445 -17 -9.484 1 90.94 59 ASP B N 1
ATOM 1221 C CA . ASP B 1 59 ? 0.347 -16.984 -8.258 1 90.94 59 ASP B CA 1
ATOM 1222 C C . ASP B 1 59 ? 0.328 -15.617 -7.598 1 90.94 59 ASP B C 1
ATOM 1224 O O . ASP B 1 59 ? 0.66 -14.609 -8.234 1 90.94 59 ASP B O 1
ATOM 1228 N N . VAL B 1 60 ? -0.082 -15.648 -6.266 1 93.12 60 VAL B N 1
ATOM 1229 C CA . VAL B 1 60 ? -0.168 -14.422 -5.48 1 93.12 60 VAL B CA 1
ATOM 1230 C C . VAL B 1 60 ? 0.683 -14.555 -4.219 1 93.12 60 VAL B C 1
ATOM 1232 O O . VAL B 1 60 ? 0.739 -15.625 -3.611 1 93.12 60 VAL B O 1
ATOM 1235 N N . TYR B 1 61 ? 1.296 -13.367 -3.912 1 90.62 61 TYR B N 1
ATOM 1236 C CA . TYR B 1 61 ? 2.033 -13.344 -2.654 1 90.62 61 TYR B CA 1
ATOM 1237 C C . TYR B 1 61 ? 1.776 -12.039 -1.898 1 90.62 61 TYR B C 1
ATOM 1239 O O . TYR B 1 61 ? 1.896 -10.953 -2.465 1 90.62 61 TYR B O 1
ATOM 1247 N N . PRO B 1 62 ? 1.582 -12.164 -0.51 1 92.31 62 PRO B N 1
ATOM 1248 C CA . PRO B 1 62 ? 1.231 -13.391 0.201 1 92.31 62 PRO B CA 1
ATOM 1249 C C . PRO B 1 62 ? -0.088 -13.992 -0.277 1 92.31 62 PRO B C 1
ATOM 1251 O O . PRO B 1 62 ? -0.995 -13.266 -0.681 1 92.31 62 PRO B O 1
ATOM 1254 N N . ALA B 1 63 ? -0.286 -15.195 -0.156 1 92.69 63 ALA B N 1
ATOM 1255 C CA . ALA B 1 63 ? -1.425 -15.922 -0.704 1 92.69 63 ALA B CA 1
ATOM 1256 C C . ALA B 1 63 ? -2.727 -15.5 -0.029 1 92.69 63 ALA B C 1
ATOM 1258 O O . ALA B 1 63 ? -3.805 -15.617 -0.615 1 92.69 63 ALA B O 1
ATOM 1259 N N . SER B 1 64 ? -2.639 -14.992 1.165 1 93 64 SER B N 1
ATOM 1260 C CA . SER B 1 64 ? -3.832 -14.664 1.938 1 93 64 SER B CA 1
ATOM 1261 C C . SER B 1 64 ? -4.336 -13.266 1.612 1 93 64 SER B C 1
ATOM 1263 O O . SER B 1 64 ? -5.379 -12.836 2.115 1 93 64 SER B O 1
ATOM 1265 N N . ALA B 1 65 ? -3.658 -12.578 0.783 1 95.5 65 ALA B N 1
ATOM 1266 C CA . ALA B 1 65 ? -3.955 -11.156 0.589 1 95.5 65 ALA B CA 1
ATOM 1267 C C . ALA B 1 65 ? -5.227 -10.969 -0.234 1 95.5 65 ALA B C 1
ATOM 1269 O O . ALA B 1 65 ? -5.996 -10.039 0.003 1 95.5 65 ALA B O 1
ATOM 1270 N N . ILE B 1 66 ? -5.43 -11.844 -1.207 1 96.38 66 ILE B N 1
ATOM 1271 C CA . ILE B 1 66 ? -6.559 -11.688 -2.119 1 96.38 66 ILE B CA 1
ATOM 1272 C C . ILE B 1 66 ? -7.035 -13.055 -2.594 1 96.38 66 ILE B C 1
ATOM 1274 O O . ILE B 1 66 ? -6.227 -13.953 -2.828 1 96.38 66 ILE B O 1
ATOM 1278 N N . ARG B 1 67 ? -8.344 -13.117 -2.732 1 95.19 67 ARG B N 1
ATOM 1279 C CA . ARG B 1 67 ? -8.914 -14.367 -3.217 1 95.19 67 ARG B CA 1
ATOM 1280 C C . ARG B 1 67 ? -10.094 -14.102 -4.148 1 95.19 67 ARG B C 1
ATOM 1282 O O . ARG B 1 67 ? -10.953 -13.266 -3.854 1 95.19 67 ARG B O 1
ATOM 1289 N N . ARG B 1 68 ? -10.102 -14.844 -5.223 1 95.94 68 ARG B N 1
ATOM 1290 C CA . ARG B 1 68 ? -11.242 -14.766 -6.133 1 95.94 68 ARG B CA 1
ATOM 1291 C C . ARG B 1 68 ? -12.492 -15.383 -5.504 1 95.94 68 ARG B C 1
ATOM 1293 O O . ARG B 1 68 ? -12.422 -16.453 -4.902 1 95.94 68 ARG B O 1
ATOM 1300 N N . ASP B 1 69 ? -13.57 -14.688 -5.703 1 95.31 69 ASP B N 1
ATOM 1301 C CA . ASP B 1 69 ? -14.836 -15.195 -5.184 1 95.31 69 ASP B CA 1
ATOM 1302 C C . ASP B 1 69 ? -15.422 -16.266 -6.105 1 95.31 69 ASP B C 1
ATOM 1304 O O . ASP B 1 69 ? -14.961 -16.438 -7.234 1 95.31 69 ASP B O 1
ATOM 1308 N N . ARG B 1 70 ? -16.438 -16.906 -5.562 1 92.06 70 ARG B N 1
ATOM 1309 C CA . ARG B 1 70 ? -17.078 -18 -6.305 1 92.06 70 ARG B CA 1
ATOM 1310 C C . ARG B 1 70 ? -17.844 -17.453 -7.512 1 92.06 70 ARG B C 1
ATOM 1312 O O . ARG B 1 70 ? -18.047 -18.172 -8.492 1 92.06 70 ARG B O 1
ATOM 1319 N N . ASP B 1 71 ? -18.281 -16.141 -7.414 1 92.5 71 ASP B N 1
ATOM 1320 C CA . ASP B 1 71 ? -19.047 -15.562 -8.523 1 92.5 71 ASP B CA 1
ATOM 1321 C C . ASP B 1 71 ? -18.156 -15.352 -9.75 1 92.5 71 ASP B C 1
ATOM 1323 O O . ASP B 1 71 ? -18.656 -15.094 -10.844 1 92.5 71 ASP B O 1
ATOM 1327 N N . GLY B 1 72 ? -16.844 -15.344 -9.617 1 91.75 72 GLY B N 1
ATOM 1328 C CA . GLY B 1 72 ? -15.906 -15.344 -10.727 1 91.75 72 GLY B CA 1
ATOM 1329 C C . GLY B 1 72 ? -15.547 -13.953 -11.203 1 91.75 72 GLY B C 1
ATOM 1330 O O . GLY B 1 72 ? -14.734 -13.797 -12.117 1 91.75 72 GLY B O 1
ATOM 1331 N N . VAL B 1 73 ? -16.094 -12.914 -10.625 1 95.12 73 VAL B N 1
ATOM 1332 C CA . VAL B 1 73 ? -15.828 -11.586 -11.156 1 95.12 73 VAL B CA 1
ATOM 1333 C C . VAL B 1 73 ? -15.336 -10.672 -10.039 1 95.12 73 VAL B C 1
ATOM 1335 O O . VAL B 1 73 ? -14.812 -9.586 -10.305 1 95.12 73 VAL B O 1
ATOM 1338 N N . HIS B 1 74 ? -15.531 -11.109 -8.82 1 97.62 74 HIS B N 1
ATOM 1339 C CA . HIS B 1 74 ? -15.086 -10.32 -7.684 1 97.62 74 HIS B CA 1
ATOM 1340 C C . HIS B 1 74 ? -14 -11.047 -6.895 1 97.62 74 HIS B C 1
ATOM 1342 O O . HIS B 1 74 ? -13.891 -12.273 -6.973 1 97.62 74 HIS B O 1
ATOM 1348 N N . CYS B 1 75 ? -13.242 -10.289 -6.246 1 98 75 CYS B N 1
ATOM 1349 C CA . CYS B 1 75 ? -12.227 -10.789 -5.324 1 98 75 CYS B CA 1
ATOM 1350 C C . CYS B 1 75 ? -12.445 -10.242 -3.92 1 98 75 CYS B C 1
ATOM 1352 O O . CYS B 1 75 ? -12.984 -9.141 -3.756 1 98 75 CYS B O 1
ATOM 1354 N N . THR B 1 76 ? -12.062 -11.078 -2.906 1 97.81 76 THR B N 1
ATOM 1355 C CA . THR B 1 76 ? -12.109 -10.648 -1.513 1 97.81 76 THR B CA 1
ATOM 1356 C C . THR B 1 76 ? -10.703 -10.336 -0.996 1 97.81 76 THR B C 1
ATOM 1358 O O . THR B 1 76 ? -9.789 -11.148 -1.137 1 97.81 76 THR B O 1
ATOM 1361 N N . LEU B 1 77 ? -10.641 -9.141 -0.49 1 97.94 77 LEU B N 1
ATOM 1362 C CA . LEU B 1 77 ? -9.352 -8.695 0.036 1 97.94 77 LEU B CA 1
ATOM 1363 C C . LEU B 1 77 ? -9.148 -9.188 1.464 1 97.94 77 LEU B C 1
ATOM 1365 O O . LEU B 1 77 ? -10.047 -9.078 2.299 1 97.94 77 LEU B O 1
ATOM 1369 N N . LEU B 1 78 ? -7.945 -9.727 1.736 1 97.12 78 LEU B N 1
ATOM 1370 C CA . LEU B 1 78 ? -7.492 -10.094 3.072 1 97.12 78 LEU B CA 1
ATOM 1371 C C . LEU B 1 78 ? -8.508 -11.008 3.754 1 97.12 78 LEU B C 1
ATOM 1373 O O . LEU B 1 78 ? -8.75 -10.883 4.957 1 97.12 78 LEU B O 1
ATOM 1377 N N . GLY B 1 79 ? -9.211 -11.797 2.967 1 96.44 79 GLY B N 1
ATOM 1378 C CA . GLY B 1 79 ? -10.188 -12.734 3.5 1 96.44 79 GLY B CA 1
ATOM 1379 C C . GLY B 1 79 ? -11.344 -12.047 4.207 1 96.44 79 GLY B C 1
ATOM 1380 O O . GLY B 1 79 ? -11.977 -12.641 5.086 1 96.44 79 GLY B O 1
ATOM 1381 N N . GLY B 1 80 ? -11.492 -10.828 3.965 1 97.81 80 GLY B N 1
ATOM 1382 C CA . GLY B 1 80 ? -12.602 -10.117 4.574 1 97.81 80 GLY B CA 1
ATOM 1383 C C . GLY B 1 80 ? -12.219 -9.422 5.867 1 97.81 80 GLY B C 1
ATOM 1384 O O . GLY B 1 80 ? -13.047 -8.727 6.473 1 97.81 80 GLY B O 1
ATOM 1385 N N . ARG B 1 81 ? -10.992 -9.523 6.285 1 97.75 81 ARG B N 1
ATOM 1386 C CA . ARG B 1 81 ? -10.539 -8.867 7.508 1 97.75 81 ARG B CA 1
ATOM 1387 C C . ARG B 1 81 ? -10.469 -7.355 7.324 1 97.75 81 ARG B C 1
ATOM 1389 O O . ARG B 1 81 ? -10.391 -6.867 6.195 1 97.75 81 ARG B O 1
ATOM 1396 N N . PRO B 1 82 ? -10.508 -6.602 8.398 1 97.12 82 PRO B N 1
ATOM 1397 C CA . PRO B 1 82 ? -10.539 -5.141 8.289 1 97.12 82 PRO B CA 1
ATOM 1398 C C . PRO B 1 82 ? -9.18 -4.551 7.902 1 97.12 82 PRO B C 1
ATOM 1400 O O . PRO B 1 82 ? -8.141 -5.09 8.281 1 97.12 82 PRO B O 1
ATOM 1403 N N . VAL B 1 83 ? -9.297 -3.529 7.102 1 96.12 83 VAL B N 1
ATOM 1404 C CA . VAL B 1 83 ? -8.164 -2.656 6.805 1 96.12 83 VAL B CA 1
ATOM 1405 C C . VAL B 1 83 ? -8.344 -1.322 7.523 1 96.12 83 VAL B C 1
ATOM 1407 O O . VAL B 1 83 ? -9.281 -0.573 7.242 1 96.12 83 VAL B O 1
ATOM 1410 N N . GLY B 1 84 ? -7.414 -0.999 8.383 1 93.62 84 GLY B N 1
ATOM 1411 C CA . GLY B 1 84 ? -7.523 0.204 9.195 1 93.62 84 GLY B CA 1
ATOM 1412 C C . GLY B 1 84 ? -7.273 1.478 8.406 1 93.62 84 GLY B C 1
ATOM 1413 O O . GLY B 1 84 ? -6.832 1.428 7.258 1 93.62 84 GLY B O 1
ATOM 1414 N N . PRO B 1 85 ? -7.609 2.621 9.078 1 90.75 85 PRO B N 1
ATOM 1415 C CA . PRO B 1 85 ? -7.402 3.916 8.422 1 90.75 85 PRO B CA 1
ATOM 1416 C C . PRO B 1 85 ? -5.949 4.141 8.008 1 90.75 85 PRO B C 1
ATOM 1418 O O . PRO B 1 85 ? -5.035 3.912 8.805 1 90.75 85 PRO B O 1
ATOM 1421 N N . ALA B 1 86 ? -5.793 4.562 6.785 1 89.25 86 ALA B N 1
ATOM 1422 C CA . ALA B 1 86 ? -4.492 4.887 6.203 1 89.25 86 ALA B CA 1
ATOM 1423 C C . ALA B 1 86 ? -3.578 3.664 6.184 1 89.25 86 ALA B C 1
ATOM 1425 O O . ALA B 1 86 ? -2.355 3.795 6.086 1 89.25 86 ALA B O 1
ATOM 1426 N N . ARG B 1 87 ? -4.199 2.523 6.344 1 91.12 87 ARG B N 1
ATOM 1427 C CA . ARG B 1 87 ? -3.445 1.277 6.227 1 91.12 87 ARG B CA 1
ATOM 1428 C C . ARG B 1 87 ? -3.633 0.651 4.852 1 91.12 87 ARG B C 1
ATOM 1430 O O . ARG B 1 87 ? -4.559 1.011 4.117 1 91.12 87 ARG B O 1
ATOM 1437 N N . SER B 1 88 ? -2.707 -0.196 4.504 1 93.31 88 SER B N 1
ATOM 1438 C CA . SER B 1 88 ? -2.74 -0.776 3.166 1 93.31 88 SER B CA 1
ATOM 1439 C C . SER B 1 88 ? -2.564 -2.291 3.215 1 93.31 88 SER B C 1
ATOM 1441 O O . SER B 1 88 ? -1.997 -2.824 4.172 1 93.31 88 SER B O 1
ATOM 1443 N N . VAL B 1 89 ? -3.158 -2.932 2.281 1 94.81 89 VAL B N 1
ATOM 1444 C CA . VAL B 1 89 ? -2.9 -4.328 1.956 1 94.81 89 VAL B CA 1
ATOM 1445 C C . VAL B 1 89 ? -2.193 -4.426 0.606 1 94.81 89 VAL B C 1
ATOM 1447 O O . VAL B 1 89 ? -2.611 -3.793 -0.367 1 94.81 89 VAL B O 1
ATOM 1450 N N . SER B 1 90 ? -1.123 -5.148 0.599 1 94.31 90 SER B N 1
ATOM 1451 C CA . SER B 1 90 ? -0.384 -5.266 -0.654 1 94.31 90 SER B CA 1
ATOM 1452 C C . SER B 1 90 ? -0.169 -6.727 -1.032 1 94.31 90 SER B C 1
ATOM 1454 O O . SER B 1 90 ? -0.14 -7.602 -0.163 1 94.31 90 SER B O 1
ATOM 1456 N N . PHE B 1 91 ? -0.019 -6.965 -2.357 1 94 91 PHE B N 1
ATOM 1457 C CA . PHE B 1 91 ? 0.313 -8.289 -2.859 1 94 91 PHE B CA 1
ATOM 1458 C C . PHE B 1 91 ? 0.974 -8.203 -4.23 1 94 91 PHE B C 1
ATOM 1460 O O . PHE B 1 91 ? 0.96 -7.148 -4.863 1 94 91 PHE B O 1
ATOM 1467 N N . ILE B 1 92 ? 1.563 -9.234 -4.492 1 92.12 92 ILE B N 1
ATOM 1468 C CA . ILE B 1 92 ? 2.217 -9.398 -5.785 1 92.12 92 ILE B CA 1
ATOM 1469 C C . ILE B 1 92 ? 1.57 -10.555 -6.551 1 92.12 92 ILE B C 1
ATOM 1471 O O . ILE B 1 92 ? 1.237 -11.586 -5.961 1 92.12 92 ILE B O 1
ATOM 1475 N N . TYR B 1 93 ? 1.358 -10.359 -7.859 1 93.25 93 TYR B N 1
ATOM 1476 C CA . TYR B 1 93 ? 0.945 -11.492 -8.672 1 93.25 93 TYR B CA 1
ATOM 1477 C C . TYR B 1 93 ? 1.771 -11.578 -9.953 1 93.25 93 TYR B C 1
ATOM 1479 O O . TYR B 1 93 ? 2.24 -10.555 -10.461 1 93.25 93 TYR B O 1
ATOM 1487 N N . GLU B 1 94 ? 1.979 -12.812 -10.32 1 91.19 94 GLU B N 1
ATOM 1488 C CA . GLU B 1 94 ? 2.73 -13.055 -11.555 1 91.19 94 GLU B CA 1
ATOM 1489 C C . GLU B 1 94 ? 1.796 -13.391 -12.711 1 91.19 94 GLU B C 1
ATOM 1491 O O . GLU B 1 94 ? 1.013 -14.344 -12.633 1 91.19 94 GLU B O 1
ATOM 1496 N N . SER B 1 95 ? 1.901 -12.578 -13.719 1 91.81 95 SER B N 1
ATOM 1497 C CA . SER B 1 95 ? 1.083 -12.812 -14.906 1 91.81 95 SER B CA 1
ATOM 1498 C C . SER B 1 95 ? 1.543 -11.945 -16.078 1 91.81 95 SER B C 1
ATOM 1500 O O . SER B 1 95 ? 2.029 -10.836 -15.867 1 91.81 95 SER B O 1
ATOM 1502 N N . SER B 1 96 ? 1.384 -12.453 -17.281 1 90.75 96 SER B N 1
ATOM 1503 C CA . SER B 1 96 ? 1.617 -11.617 -18.453 1 90.75 96 SER B CA 1
ATOM 1504 C C . SER B 1 96 ? 0.506 -10.586 -18.625 1 90.75 96 SER B C 1
ATOM 1506 O O . SER B 1 96 ? 0.73 -9.516 -19.188 1 90.75 9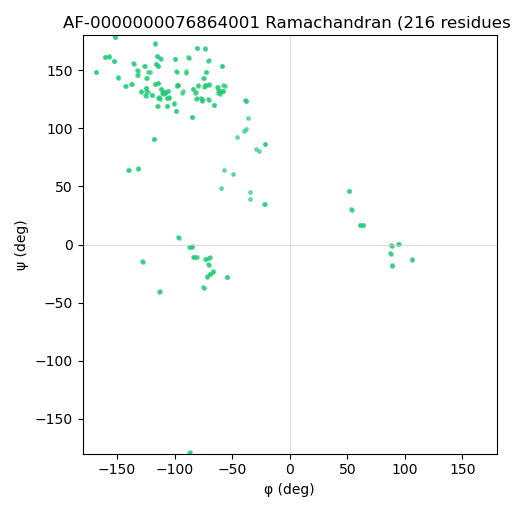6 SER B O 1
ATOM 1508 N N . ALA B 1 97 ? -0.655 -10.93 -18.141 1 92.19 97 ALA B N 1
ATOM 1509 C CA . ALA B 1 97 ? -1.786 -10.008 -18.203 1 92.19 97 ALA B CA 1
ATOM 1510 C C . ALA B 1 97 ? -1.845 -9.133 -16.953 1 92.19 97 ALA B C 1
ATOM 1512 O O . ALA B 1 97 ? -1.396 -9.539 -15.883 1 92.19 97 ALA B O 1
ATOM 1513 N N . THR B 1 98 ? -2.324 -7.906 -17.188 1 93.69 98 THR B N 1
ATOM 1514 C CA . THR B 1 98 ? -2.607 -7.016 -16.062 1 93.69 98 THR B CA 1
ATOM 1515 C C . THR B 1 98 ? -4.086 -7.066 -15.688 1 93.69 98 THR B C 1
ATOM 1517 O O . THR B 1 98 ? -4.953 -7.043 -16.562 1 93.69 98 THR B O 1
ATOM 1520 N N . PHE B 1 99 ? -4.387 -7.117 -14.414 1 95.31 99 PHE B N 1
ATOM 1521 C CA . PHE B 1 99 ? -5.766 -7.16 -13.93 1 95.31 99 PHE B CA 1
ATOM 1522 C C . PHE B 1 99 ? -6.102 -5.895 -13.148 1 95.31 99 PHE B C 1
ATOM 1524 O O . PHE B 1 99 ? -5.219 -5.258 -12.578 1 95.31 99 PHE B O 1
ATOM 1531 N N . SER B 1 100 ? -7.43 -5.617 -13.18 1 96 100 SER B N 1
ATOM 1532 C CA . SER B 1 100 ? -7.918 -4.504 -12.375 1 96 100 SER B CA 1
ATOM 1533 C C . SER B 1 100 ? -8.516 -4.996 -11.062 1 96 100 SER B C 1
ATOM 1535 O O . SER B 1 100 ? -9.023 -6.117 -10.984 1 96 100 SER B O 1
ATOM 1537 N N . PHE B 1 101 ? -8.375 -4.133 -10.062 1 97.31 101 PHE B N 1
ATOM 1538 C CA . PHE B 1 101 ? -8.922 -4.434 -8.742 1 97.31 101 PHE B CA 1
ATOM 1539 C C . PHE B 1 101 ? -9.711 -3.248 -8.203 1 97.31 101 PHE B C 1
ATOM 1541 O O . PHE B 1 101 ? -9.398 -2.73 -7.129 1 97.31 101 PHE B O 1
ATOM 1548 N N . GLN B 1 102 ? -10.773 -2.957 -8.844 1 97.19 102 GLN B N 1
ATOM 1549 C CA . GLN B 1 102 ? -11.57 -1.797 -8.453 1 97.19 102 GLN B CA 1
ATOM 1550 C C . GLN B 1 102 ? -12.477 -2.125 -7.27 1 97.19 102 GLN B C 1
ATOM 1552 O O . GLN B 1 102 ? -13.234 -3.094 -7.316 1 97.19 102 GLN B O 1
ATOM 1557 N N . PRO B 1 103 ? -12.367 -1.339 -6.219 1 98.19 103 PRO B N 1
ATOM 1558 C CA . PRO B 1 103 ? -13.273 -1.584 -5.094 1 98.19 103 PRO B CA 1
ATOM 1559 C C . PRO B 1 103 ? -14.742 -1.466 -5.484 1 98.19 103 PRO B C 1
ATOM 1561 O O . PRO B 1 103 ? -15.125 -0.53 -6.191 1 98.19 103 PRO B O 1
ATOM 1564 N N . VAL B 1 104 ? -15.461 -2.469 -5.066 1 98.12 104 VAL B N 1
ATOM 1565 C CA . VAL B 1 104 ? -16.875 -2.498 -5.449 1 98.12 104 VAL B CA 1
ATOM 1566 C C . VAL B 1 104 ? -17.75 -2.332 -4.207 1 98.12 104 VAL B C 1
ATOM 1568 O O . VAL B 1 104 ? -18.781 -1.664 -4.254 1 98.12 104 VAL B O 1
ATOM 1571 N N . SER B 1 105 ? -17.328 -2.992 -3.135 1 97.69 105 SER B N 1
ATOM 1572 C CA . SER B 1 105 ? -18.094 -2.877 -1.902 1 97.69 105 SER B CA 1
ATOM 1573 C C . SER B 1 105 ? -17.219 -3.086 -0.674 1 97.69 105 SER B C 1
ATOM 1575 O O . SER B 1 105 ? -16.109 -3.621 -0.78 1 97.69 105 SER B O 1
ATOM 1577 N N . SER B 1 106 ? -17.688 -2.588 0.399 1 97.81 106 SER B N 1
ATOM 1578 C CA . SER B 1 106 ? -17.031 -2.736 1.698 1 97.81 106 SER B CA 1
ATOM 1579 C C . SER B 1 106 ? -18.016 -2.469 2.838 1 97.81 106 SER B C 1
ATOM 1581 O O . SER B 1 106 ? -19.125 -1.968 2.609 1 97.81 106 SER B O 1
ATOM 1583 N N . THR B 1 107 ? -17.594 -2.969 3.998 1 97.12 107 THR B N 1
ATOM 1584 C CA . THR B 1 107 ? -18.344 -2.686 5.211 1 97.12 107 THR B CA 1
ATOM 1585 C C . THR B 1 107 ? -17.531 -1.827 6.172 1 97.12 107 THR B C 1
ATOM 1587 O O . THR B 1 107 ? -16.406 -2.182 6.527 1 97.12 107 THR B O 1
ATOM 1590 N N . SER B 1 108 ? -18.094 -0.704 6.609 1 95.75 108 SER B N 1
ATOM 1591 C CA . SER B 1 108 ? -17.406 0.202 7.523 1 95.75 108 SER B CA 1
ATOM 1592 C C . SER B 1 108 ? -17.484 -0.304 8.961 1 95.75 108 SER B C 1
ATOM 1594 O O . SER B 1 108 ? -18.516 -0.823 9.391 1 95.75 108 SER B O 1
ATOM 1596 N N . VAL B 1 109 ? -16.297 -0.184 9.617 1 93.88 109 VAL B N 1
ATOM 1597 C CA . VAL B 1 109 ? -16.234 -0.54 11.031 1 93.88 109 VAL B CA 1
ATOM 1598 C C . VAL B 1 109 ? -15.844 0.685 11.859 1 93.88 109 VAL B C 1
ATOM 1600 O O . VAL B 1 109 ? -14.656 0.991 12 1 93.88 109 VAL B O 1
ATOM 1603 N N . CYS B 1 110 ? -16.828 1.412 12.297 1 87 110 CYS B N 1
ATOM 1604 C CA . CYS B 1 110 ? -16.547 2.619 13.07 1 87 110 CYS B CA 1
ATOM 1605 C C . CYS B 1 110 ? -17.062 2.488 14.492 1 87 110 CYS B C 1
ATOM 1607 O O . CYS B 1 110 ? -18.047 1.797 14.742 1 87 110 CYS B O 1
#

Organism: Aegilops tauschii subsp. strangulata (NCBI:txid200361)

Solvent-accessible surface area (backbone atoms only — not comparable to full-atom values): 11833 Å² total; per-residue (Å²): 132,82,72,72,78,70,72,83,71,72,52,48,26,83,37,45,47,71,46,78,47,77,42,82,32,85,92,63,46,34,28,36,42,35,38,37,33,26,70,29,91,42,25,37,20,51,33,29,21,38,22,63,87,54,52,89,86,49,53,52,34,53,63,66,39,54,42,67,39,93,86,56,39,39,25,31,36,44,77,32,49,68,39,42,48,31,27,44,52,29,31,34,36,52,42,92,68,87,74,55,61,48,59,68,37,47,41,54,53,121,132,89,72,72,76,70,74,82,73,74,55,49,28,84,38,45,46,72,45,76,47,78,42,81,32,85,92,63,47,36,27,36,41,36,37,38,34,26,72,30,92,40,25,37,21,50,32,30,21,38,21,62,86,55,52,90,86,50,52,51,34,52,62,66,40,55,43,68,40,92,86,55,40,38,24,30,36,44,78,32,49,70,38,42,49,31,28,45,54,30,30,33,35,52,41,90,68,85,73,54,62,48,59,68,37,46,40,55,54,122

Secondary structure (DSSP, 8-state):
------------GGGEEEEEEEEE-GGG-EEEEEEEEE-SSSEEEEEEEE-TT--TTSEEESTTSEEE-TTSSEEEEGGG--B-TT-EEEEEEE-SS----EEEEEEEE-/------------GGGEEEEEEEEE-GGG-EEEEEEEEE-SSSEEEEEEEE-TT--TTSEEESTTSEEE-TTSSEEEEGGG--B-TT-EEEEEEE-SS----EEEEEEEE-

InterPro domains:
  IPR040361 Tapetum determinant 1 [PF24068] (15-108)
  IPR040361 Tapetum determinant 1 [PTHR33184] (10-108)

Radius of gyration: 18.22 Å; Cα contacts (8 Å, |Δi|>4): 553; chains: 2; bounding box: 45×57×42 Å

Nearest PDB structures (foldseek):
  6ezs-assembly1_A  TM=6.362E-01  e=1.395E-02  Vibrio harveyi
  6ezt-assembly1_A  TM=6.358E-01  e=1.472E-02  Vibrio harveyi
  6bt9-assembly2_B  TM=5.892E-01  e=1.926E-02  Bacillus thuringiensis
  6ezs-assembly1_A  TM=6.362E-01  e=1.588E-02  Vibrio harveyi
  6ezt-assembly1_A  TM=6.357E-01  e=1.675E-02  Vibrio harveyi